Protein AF-A0A4V6D3P7-F1 (afdb_monomer_lite)

Radius of gyration: 23.58 Å; chains: 1; bounding box: 57×35×60 Å

Organism: Setaria viridis (NCBI:txid4556)

Sequence (248 aa):
MLGSKGEPIVLEGIAARFRNICGAIIRDKLQTWITTSNWKNVPTTTKNVLLATLKEKFTFLEGQEEFARKFAEGLFGRCFRNWRSILNIEYVKKGKNARDDFGRIPPEMWEQFKNTPKAKALSEENTRKAMKAVKYPHHLGAGGYAVKIAKWRREEEEQRIAGLPNLFEGLDERSRNWVLARTPLFTPDGKVTFKHPTTPEIYKRLEQLAELQKKGLFKPNRERDQLTTAIGIAEHSGRVRGMSSTLP

pLDDT: mean 80.57, std 11.81, range [35.06, 92.56]

Secondary structure (DSSP, 8-state):
-B-TTSSBP--TTHHHHHHHHHHHHHHHH-GGGTT---GGGS-HHHHHHHHHHHHTT-PPPTT-HHHHHHHHHHHHHHHHHHHHHHIIIIIITTT--TTTT-TTS-HHHHHHHHT-HHHHHHHHHHHHHHHHH-SS-----HHHHHHHHHHHHHHHHHHHHTT---TTTT--HHHHHHHHTT-PEEPTTS-EE-SSTTHHHHHHHHHHHHHHHHTTS----SSS-HHHHHHTSPPPTT--TTS-SS--

Structure (mmCIF, N/CA/C/O backbone):
data_AF-A0A4V6D3P7-F1
#
_entry.id   AF-A0A4V6D3P7-F1
#
loop_
_atom_site.group_PDB
_atom_site.id
_atom_site.type_symbol
_atom_site.label_atom_id
_atom_site.label_alt_id
_atom_site.label_comp_id
_atom_site.label_asym_id
_atom_site.label_entity_id
_atom_site.label_seq_id
_atom_site.pdbx_PDB_ins_code
_atom_site.Cartn_x
_atom_site.Cartn_y
_atom_site.Cartn_z
_atom_site.occupancy
_atom_site.B_iso_or_equiv
_atom_site.auth_seq_id
_atom_site.auth_comp_id
_atom_site.auth_asym_id
_atom_site.auth_atom_id
_atom_site.pdbx_PDB_model_num
ATOM 1 N N . MET A 1 1 ? -13.980 3.876 -21.267 1.00 46.91 1 MET A N 1
ATOM 2 C CA . MET A 1 1 ? -14.071 5.343 -21.434 1.00 46.91 1 MET A CA 1
ATOM 3 C C . MET A 1 1 ? -13.294 6.015 -20.307 1.00 46.91 1 MET A C 1
ATOM 5 O O . MET A 1 1 ? -13.104 5.361 -19.289 1.00 46.91 1 MET A O 1
ATOM 9 N N . LEU A 1 2 ? -12.794 7.242 -20.482 1.00 52.66 2 LEU A N 1
ATOM 10 C CA . LEU A 1 2 ? -12.065 8.012 -19.457 1.00 52.66 2 LEU A CA 1
ATOM 11 C C . LEU A 1 2 ? -12.927 9.211 -19.009 1.00 52.66 2 LEU A C 1
ATOM 13 O O . LEU A 1 2 ? -13.610 9.802 -19.835 1.00 52.66 2 LEU A O 1
ATOM 17 N N . GLY A 1 3 ? -13.011 9.459 -17.706 1.00 53.31 3 GLY A N 1
ATOM 18 C CA . GLY A 1 3 ? -13.789 10.507 -17.063 1.00 53.31 3 GLY A CA 1
ATOM 19 C C . GLY A 1 3 ? -13.082 11.853 -17.093 1.00 53.31 3 GLY A C 1
ATOM 20 O O . GLY A 1 3 ? -11.954 11.977 -17.566 1.00 53.31 3 GLY A O 1
ATOM 21 N N . SER A 1 4 ? -13.746 12.862 -16.532 1.00 47.53 4 SER A N 1
ATOM 22 C CA . SER A 1 4 ? -13.408 14.290 -16.646 1.00 47.53 4 SER A CA 1
ATOM 23 C C . SER A 1 4 ? -11.993 14.692 -16.214 1.00 47.53 4 SER A C 1
ATOM 25 O O . SER A 1 4 ? -11.529 15.768 -16.582 1.00 47.53 4 SER A O 1
ATOM 27 N N . LYS A 1 5 ? -11.278 13.837 -15.475 1.00 56.38 5 LYS A N 1
ATOM 28 C CA . LYS A 1 5 ? -9.886 14.049 -15.037 1.00 56.38 5 LYS A CA 1
ATOM 29 C C . LYS A 1 5 ? -8.862 13.148 -15.746 1.00 56.38 5 LYS A C 1
ATOM 31 O O . LYS A 1 5 ? -7.721 13.049 -15.299 1.00 56.38 5 LYS A O 1
ATOM 36 N N . GLY A 1 6 ? -9.253 12.463 -16.823 1.00 52.31 6 GLY A N 1
ATOM 37 C CA . GLY A 1 6 ? -8.413 11.494 -17.541 1.00 52.31 6 GLY A CA 1
ATOM 38 C C . GLY A 1 6 ? -8.267 10.137 -16.837 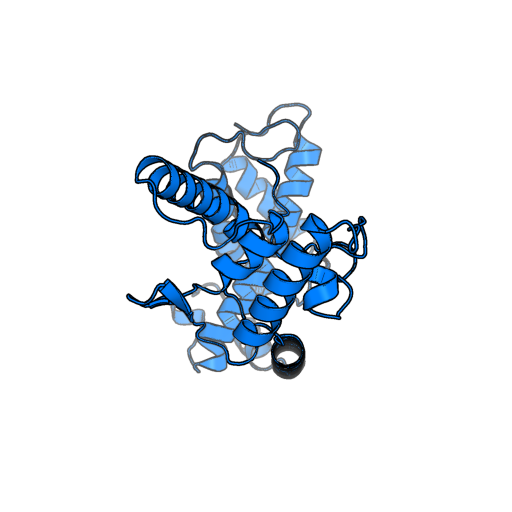1.00 52.31 6 GLY A C 1
ATOM 39 O O . GLY A 1 6 ? -7.500 9.283 -17.281 1.00 52.31 6 GLY A O 1
ATOM 40 N N . GLU A 1 7 ? -8.994 9.922 -15.740 1.00 58.97 7 GLU A N 1
ATOM 41 C CA . GLU A 1 7 ? -9.135 8.623 -15.081 1.00 58.97 7 GLU A CA 1
ATOM 42 C C . GLU A 1 7 ? -10.110 7.734 -15.857 1.00 58.97 7 GLU A C 1
ATOM 44 O O . GLU A 1 7 ? -11.006 8.262 -16.489 1.00 58.97 7 GLU A O 1
ATOM 49 N N . PRO A 1 8 ? -10.005 6.401 -15.861 1.00 53.44 8 PRO A N 1
ATOM 50 C CA . PRO A 1 8 ? -11.038 5.565 -16.471 1.00 53.44 8 PRO A CA 1
ATOM 51 C C . PRO A 1 8 ? -12.416 5.814 -15.844 1.00 53.44 8 PRO A C 1
ATOM 53 O O . PRO A 1 8 ? -12.546 5.678 -14.630 1.00 53.44 8 PRO A O 1
ATOM 56 N N . ILE A 1 9 ? -13.435 6.142 -16.663 1.00 50.59 9 ILE A N 1
ATOM 57 C CA . ILE A 1 9 ? -14.848 6.086 -16.247 1.00 50.59 9 ILE A CA 1
ATOM 58 C C . ILE A 1 9 ? -15.045 4.686 -15.701 1.00 50.59 9 ILE A C 1
ATOM 60 O O . ILE A 1 9 ? -14.698 3.708 -16.375 1.00 50.59 9 ILE A O 1
ATOM 64 N N . VAL A 1 10 ? -15.524 4.626 -14.464 1.00 45.59 10 VAL A N 1
ATOM 65 C CA . VAL A 1 10 ? -15.672 3.418 -13.659 1.00 45.59 10 VAL A CA 1
ATOM 66 C C . VAL A 1 10 ? -16.737 2.513 -14.287 1.00 45.59 10 VAL A C 1
ATOM 68 O O . VAL A 1 10 ? -17.864 2.421 -13.832 1.00 45.59 10 VAL A O 1
ATOM 71 N N . LEU A 1 11 ? -16.369 1.847 -15.375 1.00 45.47 11 LEU A N 1
ATOM 72 C CA . LEU A 1 11 ? -16.858 0.523 -15.714 1.00 45.47 11 LEU A CA 1
ATOM 73 C C . LEU A 1 11 ? -15.914 -0.437 -14.996 1.00 45.47 11 LEU A C 1
ATOM 75 O O . LEU A 1 11 ? -14.687 -0.380 -15.175 1.00 45.47 11 LEU A O 1
ATOM 79 N N . GLU A 1 12 ? -16.486 -1.248 -14.115 1.00 44.72 12 GLU A N 1
ATOM 80 C CA . GLU A 1 12 ? -15.771 -2.197 -13.271 1.00 44.72 12 GLU A CA 1
ATOM 81 C C . GLU A 1 12 ? -14.733 -2.980 -14.103 1.00 44.72 12 GLU A C 1
ATOM 83 O O . GLU A 1 12 ? -15.022 -3.511 -15.172 1.00 44.72 12 GLU A O 1
ATOM 88 N N . GLY A 1 13 ? -13.465 -2.956 -13.677 1.00 57.16 13 GLY A N 1
ATOM 89 C CA . GLY A 1 13 ? -12.361 -3.639 -14.367 1.00 57.16 13 GLY A CA 1
ATOM 90 C C . GLY A 1 13 ? -11.532 -2.804 -15.360 1.00 57.16 13 GLY A C 1
ATOM 91 O O . GLY A 1 13 ? -10.342 -3.096 -15.520 1.00 57.16 13 GLY A O 1
ATOM 92 N N . ILE A 1 14 ? -12.048 -1.715 -15.953 1.00 65.56 14 ILE A N 1
ATOM 93 C CA . ILE A 1 14 ? -11.261 -0.901 -16.914 1.00 65.56 14 ILE A CA 1
ATOM 94 C C . ILE A 1 14 ? -10.070 -0.225 -16.223 1.00 65.56 14 ILE A C 1
ATOM 96 O O . ILE A 1 14 ? -8.953 -0.235 -16.746 1.00 65.56 14 ILE A O 1
ATOM 100 N N . ALA A 1 15 ? -10.266 0.297 -15.010 1.00 68.00 15 ALA A N 1
ATOM 101 C CA . ALA A 1 15 ? -9.190 0.922 -14.244 1.00 68.00 15 ALA A CA 1
ATOM 102 C C . ALA A 1 15 ? -8.074 -0.067 -13.871 1.00 68.00 15 ALA A C 1
ATOM 104 O O . ALA A 1 15 ? -6.892 0.281 -13.910 1.00 68.00 15 ALA A O 1
ATOM 105 N N . ALA A 1 16 ? -8.427 -1.313 -13.540 1.00 73.62 16 ALA A N 1
ATOM 106 C CA . ALA A 1 16 ? -7.448 -2.361 -13.269 1.00 73.62 16 ALA A CA 1
ATOM 107 C C . ALA A 1 16 ? -6.685 -2.746 -14.545 1.00 73.62 16 ALA A C 1
ATOM 109 O O . ALA A 1 16 ? -5.453 -2.787 -14.532 1.00 73.62 16 ALA A O 1
ATOM 110 N N . ARG A 1 17 ? -7.398 -2.930 -15.663 1.00 80.31 17 ARG A N 1
ATOM 111 C CA . ARG A 1 17 ? -6.803 -3.226 -16.973 1.00 80.31 17 ARG A CA 1
ATOM 112 C C . ARG A 1 17 ? -5.830 -2.135 -17.420 1.00 80.31 17 ARG A C 1
ATOM 114 O O . ARG A 1 17 ? -4.719 -2.456 -17.835 1.00 80.31 17 ARG A O 1
ATOM 121 N N . PHE A 1 18 ? -6.203 -0.864 -17.271 1.00 81.69 18 PHE A N 1
ATOM 122 C CA . PHE A 1 18 ? -5.339 0.279 -17.579 1.00 81.69 18 PHE A CA 1
ATOM 123 C C . PHE A 1 18 ? -4.041 0.242 -16.762 1.00 81.69 18 PHE A C 1
ATOM 125 O O . PHE A 1 18 ? -2.950 0.285 -17.328 1.00 81.69 18 PHE A O 1
ATOM 132 N N . ARG A 1 19 ? -4.135 0.054 -15.437 1.00 82.25 19 ARG A N 1
ATOM 133 C CA . ARG A 1 19 ? -2.950 -0.078 -14.567 1.00 82.25 19 ARG A CA 1
ATOM 134 C C . ARG A 1 19 ? -2.058 -1.255 -14.952 1.00 82.25 19 ARG A C 1
ATOM 136 O O . ARG A 1 19 ? -0.836 -1.106 -14.971 1.00 82.25 19 ARG A O 1
ATOM 143 N N . ASN A 1 20 ? -2.655 -2.400 -15.273 1.00 86.69 20 ASN A N 1
ATOM 144 C CA . ASN A 1 20 ? -1.918 -3.599 -15.664 1.00 86.69 20 ASN A CA 1
ATOM 145 C C . ASN A 1 20 ? -1.173 -3.393 -16.987 1.00 86.69 20 ASN A C 1
ATOM 147 O O . ASN A 1 20 ? 0.001 -3.755 -17.081 1.00 86.69 20 ASN A O 1
ATOM 151 N N . ILE A 1 21 ? -1.810 -2.748 -17.970 1.00 88.31 21 ILE A N 1
ATOM 152 C CA . ILE A 1 21 ? -1.181 -2.407 -19.251 1.00 88.31 21 ILE A CA 1
ATOM 153 C C . ILE A 1 21 ? -0.038 -1.415 -19.047 1.00 88.31 21 ILE A C 1
ATOM 155 O O . ILE A 1 21 ? 1.056 -1.662 -19.549 1.00 88.31 21 ILE A O 1
ATOM 159 N N . CYS A 1 22 ? -0.228 -0.356 -18.254 1.00 88.75 22 CYS A N 1
ATOM 160 C CA . CYS A 1 22 ? 0.866 0.563 -17.935 1.00 88.75 22 CYS A CA 1
ATOM 161 C C . CYS A 1 22 ? 2.041 -0.169 -17.272 1.00 88.75 22 CYS A C 1
ATOM 163 O O . CYS A 1 22 ? 3.194 0.057 -17.628 1.00 88.75 22 CYS A O 1
ATOM 165 N N . GLY A 1 23 ? 1.757 -1.091 -16.348 1.00 90.06 23 GLY A N 1
ATOM 166 C CA . GLY A 1 23 ? 2.775 -1.940 -15.733 1.00 90.06 23 GLY A CA 1
ATOM 167 C C . GLY A 1 23 ? 3.522 -2.816 -16.743 1.00 90.06 23 GLY A C 1
ATOM 168 O O . GLY A 1 23 ? 4.741 -2.934 -16.650 1.00 90.06 23 GLY A O 1
ATOM 169 N N . ALA A 1 24 ? 2.816 -3.404 -17.710 1.00 90.44 24 ALA A N 1
ATOM 170 C CA . ALA A 1 24 ? 3.416 -4.218 -18.764 1.00 90.44 24 ALA A CA 1
ATOM 171 C C . ALA A 1 24 ? 4.303 -3.386 -19.702 1.00 90.44 24 ALA A C 1
ATOM 173 O O . ALA A 1 24 ? 5.441 -3.770 -19.940 1.00 90.44 24 ALA A O 1
ATOM 174 N N . ILE A 1 25 ? 3.829 -2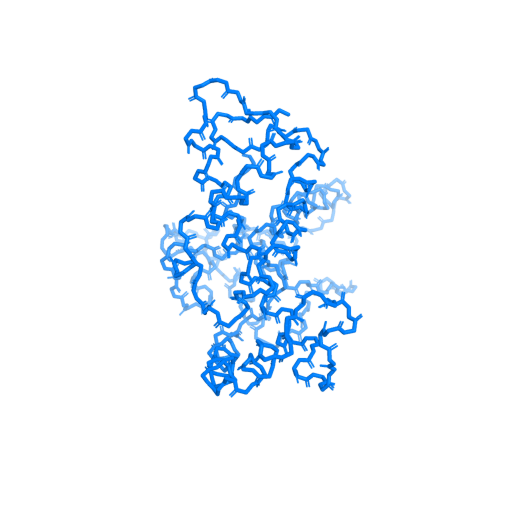.218 -20.154 1.00 91.75 25 ILE A N 1
ATOM 175 C CA . ILE A 1 25 ? 4.596 -1.293 -21.008 1.00 91.75 25 ILE A CA 1
ATOM 176 C C . ILE A 1 25 ? 5.910 -0.891 -20.325 1.00 91.75 25 ILE A C 1
ATOM 178 O O . ILE A 1 25 ? 6.969 -0.907 -20.945 1.00 91.75 25 ILE A O 1
ATOM 182 N N . ILE A 1 26 ? 5.860 -0.584 -19.026 1.00 92.56 26 ILE A N 1
ATOM 183 C CA . ILE A 1 26 ? 7.047 -0.229 -18.241 1.00 92.56 26 ILE A CA 1
ATOM 184 C C . ILE A 1 26 ? 8.069 -1.366 -18.216 1.00 92.56 26 ILE A C 1
ATOM 186 O O . ILE A 1 26 ? 9.247 -1.125 -18.469 1.00 92.56 26 ILE A O 1
ATOM 190 N N . ARG A 1 27 ? 7.625 -2.598 -17.949 1.00 91.31 27 ARG A N 1
ATOM 191 C CA . ARG A 1 27 ? 8.513 -3.768 -17.948 1.00 91.31 27 ARG A CA 1
ATOM 192 C C . ARG A 1 27 ? 9.024 -4.105 -19.345 1.00 91.31 27 ARG A C 1
ATOM 194 O O . ARG A 1 27 ? 10.111 -4.639 -19.468 1.00 91.31 27 ARG A O 1
ATOM 201 N N . ASP A 1 28 ? 8.283 -3.787 -20.398 1.00 89.44 28 ASP A N 1
ATOM 202 C CA . ASP A 1 28 ? 8.714 -4.046 -21.772 1.00 89.44 28 ASP A CA 1
ATOM 203 C C . ASP A 1 28 ? 9.782 -3.050 -22.248 1.00 89.44 28 ASP A C 1
ATOM 205 O O . ASP A 1 28 ? 10.766 -3.439 -22.875 1.00 89.44 28 ASP A O 1
ATOM 209 N N . LYS A 1 29 ? 9.598 -1.761 -21.929 1.00 89.12 29 LYS A N 1
ATOM 210 C CA . LYS A 1 29 ? 10.335 -0.650 -22.552 1.00 89.12 29 LYS A CA 1
ATOM 211 C C . LYS A 1 29 ? 11.398 0.008 -21.668 1.00 89.12 29 LYS A C 1
ATOM 213 O O . LYS A 1 29 ? 12.252 0.711 -22.197 1.00 89.12 29 LYS A O 1
ATOM 218 N N . LEU A 1 30 ? 11.377 -0.180 -20.343 1.00 90.62 30 LEU A N 1
ATOM 219 C CA . LEU A 1 30 ? 12.330 0.469 -19.417 1.00 90.62 30 LEU A CA 1
ATOM 220 C C . LEU A 1 30 ? 13.436 -0.449 -18.889 1.00 90.62 30 LEU A C 1
ATOM 222 O O . LEU A 1 30 ? 14.067 -0.141 -17.880 1.00 90.62 30 LEU A O 1
ATOM 226 N N . GLN A 1 31 ? 13.706 -1.547 -19.588 1.00 87.00 31 GLN A N 1
ATOM 227 C CA . GLN A 1 31 ? 14.748 -2.518 -19.244 1.00 87.00 31 GLN A CA 1
ATOM 228 C C . GLN A 1 31 ? 16.151 -1.901 -19.168 1.00 87.00 31 GLN A C 1
ATOM 230 O O . GLN A 1 31 ? 16.910 -2.186 -18.246 1.00 87.00 31 GLN A O 1
ATOM 235 N N . THR A 1 32 ? 16.463 -0.970 -20.066 1.00 88.56 32 THR A N 1
ATOM 236 C CA . THR A 1 32 ? 17.732 -0.225 -20.071 1.00 88.56 32 THR A CA 1
ATOM 237 C C . THR A 1 32 ? 17.794 0.879 -19.014 1.00 88.56 32 THR A C 1
ATOM 239 O O . THR A 1 32 ? 18.860 1.411 -18.745 1.00 88.56 32 THR A O 1
ATOM 242 N N . TRP A 1 33 ? 16.672 1.225 -18.377 1.00 89.44 33 TRP A N 1
ATOM 243 C CA . TRP A 1 33 ? 16.584 2.328 -17.414 1.00 89.44 33 TRP A CA 1
ATOM 244 C C . TRP A 1 33 ? 16.469 1.847 -15.965 1.00 89.44 33 TRP A C 1
ATOM 246 O O . TRP A 1 33 ? 16.289 2.662 -15.061 1.00 89.44 33 TRP A O 1
ATOM 256 N N . ILE A 1 34 ? 16.588 0.540 -15.698 1.00 87.94 34 ILE A N 1
ATOM 257 C CA . ILE A 1 34 ? 16.389 -0.026 -14.353 1.00 87.94 34 ILE A CA 1
ATOM 258 C C . ILE A 1 34 ? 17.329 0.554 -13.294 1.00 87.94 34 ILE A C 1
ATOM 260 O O . ILE A 1 34 ? 16.985 0.523 -12.117 1.00 87.94 34 ILE A O 1
ATOM 264 N N . THR A 1 35 ? 18.473 1.125 -13.678 1.00 87.00 35 THR A N 1
ATOM 265 C CA . THR A 1 35 ? 19.441 1.750 -12.762 1.00 87.00 35 THR A CA 1
ATOM 266 C C . THR A 1 35 ? 19.053 3.183 -12.385 1.00 87.00 35 THR A C 1
ATOM 268 O O . THR A 1 35 ? 19.340 3.623 -11.269 1.00 87.00 35 THR A O 1
ATOM 271 N N . THR A 1 36 ? 18.234 3.871 -13.185 1.00 86.12 36 THR A N 1
ATOM 272 C CA . THR A 1 36 ? 17.768 5.253 -12.961 1.00 86.12 36 THR A CA 1
ATOM 273 C C . THR A 1 36 ? 16.818 5.387 -11.773 1.00 86.12 36 THR A C 1
ATOM 275 O O . THR A 1 36 ? 15.639 5.039 -11.854 1.00 86.12 36 THR A O 1
ATOM 278 N N . SER A 1 37 ? 17.333 5.845 -10.627 1.00 77.44 37 SER A N 1
ATOM 279 C CA . SER A 1 37 ? 16.635 5.798 -9.326 1.00 77.44 37 SER A CA 1
ATOM 280 C C . SER A 1 37 ? 15.319 6.574 -9.285 1.00 77.44 37 SER A C 1
ATOM 282 O O . SER A 1 37 ? 14.401 6.201 -8.553 1.00 77.44 37 SER A O 1
ATOM 284 N N . ASN A 1 38 ? 15.213 7.638 -10.080 1.00 83.88 38 ASN A N 1
ATOM 285 C CA . ASN A 1 38 ? 14.063 8.526 -10.097 1.00 83.88 38 ASN A CA 1
ATOM 286 C C . ASN A 1 38 ? 13.430 8.582 -11.490 1.00 83.88 38 ASN A C 1
ATOM 288 O O . ASN A 1 38 ? 14.101 8.894 -12.468 1.00 83.88 38 ASN A O 1
ATOM 292 N N . TRP A 1 39 ? 12.111 8.379 -11.556 1.00 87.25 39 TRP A N 1
ATOM 293 C CA . TRP A 1 39 ? 11.301 8.539 -12.770 1.00 87.25 39 TRP A CA 1
ATOM 294 C C . TRP A 1 39 ? 11.511 9.891 -13.467 1.00 87.25 39 TRP A C 1
ATOM 296 O O . TRP A 1 39 ? 11.458 9.988 -14.693 1.00 87.25 39 TRP A O 1
ATOM 306 N N . LYS A 1 40 ? 11.785 10.949 -12.696 1.00 87.56 40 LYS A N 1
ATOM 307 C CA . LYS A 1 40 ? 12.073 12.277 -13.249 1.00 87.56 40 LYS A CA 1
ATOM 308 C C . LYS A 1 40 ? 13.279 12.266 -14.193 1.00 87.56 40 LYS A C 1
ATOM 310 O O . LYS A 1 40 ? 13.233 12.966 -15.195 1.00 87.56 40 LYS A O 1
ATOM 315 N N . ASN A 1 41 ? 14.261 11.404 -13.935 1.00 88.75 41 ASN A N 1
ATOM 316 C CA . ASN A 1 41 ? 15.511 11.320 -14.689 1.00 88.75 41 ASN A CA 1
ATOM 317 C C . ASN A 1 41 ? 15.405 10.423 -15.933 1.00 88.75 41 ASN A C 1
ATOM 319 O O . ASN A 1 41 ? 16.357 10.340 -16.700 1.00 88.75 41 ASN A O 1
ATOM 323 N N . VAL A 1 42 ? 14.274 9.739 -16.140 1.00 88.81 42 VAL A N 1
ATOM 324 C CA . VAL A 1 42 ? 14.019 9.027 -17.400 1.00 88.81 42 VAL A CA 1
ATOM 325 C C . VAL A 1 42 ? 13.800 10.074 -18.503 1.00 88.81 42 VAL A C 1
ATOM 327 O O . VAL A 1 42 ? 12.976 10.977 -18.292 1.00 88.81 42 VAL A O 1
ATOM 330 N N . PRO A 1 43 ? 14.489 9.978 -19.657 1.00 91.06 43 PRO A N 1
ATOM 331 C CA . PRO A 1 43 ? 14.374 10.964 -20.726 1.00 91.06 43 PRO A CA 1
ATOM 332 C C . PRO A 1 43 ? 12.940 11.169 -21.207 1.00 91.06 43 PRO A C 1
ATOM 334 O O . PRO A 1 43 ? 12.141 10.230 -21.277 1.00 91.06 43 PRO A O 1
ATOM 337 N N . THR A 1 44 ? 12.625 12.407 -21.585 1.00 88.38 44 THR A N 1
ATOM 338 C CA . THR A 1 44 ? 11.306 12.775 -22.117 1.00 88.38 44 THR A CA 1
ATOM 339 C C . THR A 1 44 ? 10.980 12.011 -23.399 1.00 88.38 44 THR A C 1
ATOM 341 O O . THR A 1 44 ? 9.843 11.590 -23.580 1.00 88.38 44 THR A O 1
ATOM 344 N N . THR A 1 45 ? 11.976 11.737 -24.245 1.00 89.69 45 THR A N 1
ATOM 345 C CA . THR A 1 45 ? 11.822 10.914 -25.455 1.00 89.69 45 THR A CA 1
ATOM 346 C C . THR A 1 45 ? 11.293 9.519 -25.126 1.00 89.69 45 THR A C 1
ATOM 348 O O . THR A 1 45 ? 10.294 9.086 -25.695 1.00 89.69 45 THR A O 1
ATOM 351 N N . THR A 1 46 ? 11.873 8.851 -24.126 1.00 90.25 46 THR A N 1
ATOM 352 C CA . THR A 1 46 ? 11.393 7.553 -23.637 1.00 90.25 46 THR A CA 1
ATOM 353 C C . THR A 1 46 ? 9.973 7.658 -23.079 1.00 90.25 46 THR A C 1
ATOM 355 O O . THR A 1 46 ? 9.132 6.816 -23.381 1.00 90.25 46 THR A O 1
ATOM 358 N N . LYS A 1 47 ? 9.665 8.706 -22.302 1.00 90.12 47 LYS A N 1
ATOM 359 C CA . LYS A 1 47 ? 8.309 8.936 -21.765 1.00 90.12 47 LYS A CA 1
ATOM 360 C C . LYS A 1 47 ? 7.268 9.101 -22.876 1.00 90.12 47 LYS A C 1
ATOM 362 O O . LYS A 1 47 ? 6.185 8.526 -22.772 1.00 90.12 47 LYS A O 1
ATOM 367 N N . ASN A 1 48 ? 7.619 9.799 -23.953 1.00 88.69 48 ASN A N 1
ATOM 368 C CA . ASN A 1 48 ? 6.758 9.969 -25.122 1.00 88.69 48 ASN A CA 1
ATOM 369 C C . ASN A 1 48 ? 6.486 8.633 -25.829 1.00 88.69 48 ASN A C 1
ATOM 371 O O . ASN A 1 48 ? 5.340 8.364 -26.177 1.00 88.69 48 ASN A O 1
ATOM 375 N N . VAL A 1 49 ? 7.492 7.759 -25.966 1.00 90.38 49 VAL A N 1
ATOM 376 C CA . VAL A 1 49 ? 7.314 6.406 -26.534 1.00 90.38 49 VAL A CA 1
ATOM 377 C C . VAL A 1 49 ? 6.356 5.560 -25.686 1.00 90.38 49 VAL A C 1
ATOM 379 O O . VAL A 1 49 ? 5.486 4.875 -26.227 1.00 90.38 49 VAL A O 1
ATOM 382 N N . LEU A 1 50 ? 6.463 5.629 -24.354 1.00 90.94 50 LEU A N 1
ATOM 383 C CA . LEU A 1 50 ? 5.546 4.919 -23.450 1.00 90.94 50 LEU A CA 1
ATOM 384 C C . LEU A 1 50 ? 4.106 5.419 -23.607 1.00 90.94 50 LEU A C 1
ATOM 386 O O . LEU A 1 50 ? 3.172 4.618 -23.622 1.00 90.94 50 LEU A O 1
ATOM 390 N N . LEU A 1 51 ? 3.929 6.737 -23.739 1.00 87.50 51 LEU A N 1
ATOM 391 C CA . LEU A 1 51 ? 2.621 7.349 -23.954 1.00 87.50 51 LEU A CA 1
ATOM 392 C C . LEU A 1 51 ? 2.037 6.980 -25.325 1.00 87.50 51 LEU A C 1
ATOM 394 O O . LEU A 1 51 ? 0.852 6.673 -25.401 1.00 87.50 51 LEU A O 1
ATOM 398 N N . ALA A 1 52 ? 2.850 6.958 -26.383 1.00 87.94 52 ALA A N 1
ATOM 399 C CA . ALA A 1 52 ? 2.428 6.519 -27.715 1.00 87.94 52 ALA A CA 1
ATOM 400 C C . ALA A 1 52 ? 1.967 5.051 -27.702 1.00 87.94 52 ALA A C 1
ATOM 402 O O . ALA A 1 52 ? 0.858 4.751 -28.133 1.00 87.94 52 ALA A O 1
ATOM 403 N N . THR A 1 53 ? 2.740 4.165 -27.064 1.00 88.44 53 THR A N 1
ATOM 404 C CA . THR A 1 53 ? 2.372 2.744 -26.889 1.00 88.44 53 THR A CA 1
ATOM 405 C C . THR A 1 53 ? 1.061 2.583 -26.103 1.00 88.44 53 THR A C 1
ATOM 407 O O . THR A 1 53 ? 0.308 1.628 -26.290 1.00 88.44 53 THR A O 1
ATOM 410 N N . LEU A 1 54 ? 0.775 3.503 -25.176 1.00 87.25 54 LEU A N 1
ATOM 411 C CA . LEU A 1 54 ? -0.480 3.505 -24.428 1.00 87.25 54 LEU A CA 1
ATOM 412 C C . LEU A 1 54 ? -1.657 3.988 -25.286 1.00 87.25 54 LEU A C 1
ATOM 414 O O . LEU A 1 54 ? -2.730 3.395 -25.203 1.00 87.25 54 LEU A O 1
ATOM 418 N N . LYS A 1 55 ? -1.447 5.019 -26.117 1.00 84.06 55 LYS A N 1
ATOM 419 C CA . LYS A 1 55 ? -2.436 5.555 -27.069 1.00 84.06 55 LYS A CA 1
ATOM 420 C C . LYS A 1 55 ? -2.882 4.521 -28.100 1.00 84.06 55 LYS A C 1
ATOM 422 O O . LYS A 1 55 ? -4.056 4.482 -28.436 1.00 84.06 55 LYS A O 1
ATOM 427 N N . GLU A 1 56 ? -1.992 3.630 -28.532 1.00 84.38 56 GLU A N 1
ATOM 428 C CA . GLU A 1 56 ? -2.354 2.507 -29.415 1.00 84.38 56 GLU A CA 1
ATOM 429 C C . GLU A 1 56 ? -3.416 1.582 -28.799 1.00 84.38 56 GLU A C 1
ATOM 431 O O . GLU A 1 56 ? -4.189 0.948 -29.511 1.00 84.38 56 GLU A O 1
ATOM 436 N N . LYS A 1 57 ? -3.460 1.486 -27.463 1.00 80.94 57 LYS A N 1
ATOM 437 C CA . LYS A 1 57 ? -4.356 0.575 -26.733 1.00 80.94 57 LYS A CA 1
ATOM 438 C C . LYS A 1 57 ? -5.578 1.267 -26.139 1.00 80.94 57 LYS A C 1
ATOM 440 O O . LYS A 1 57 ? -6.498 0.581 -25.691 1.00 80.94 57 LYS A O 1
ATOM 445 N N . PHE A 1 58 ? -5.573 2.597 -26.084 1.00 78.81 58 PHE A N 1
ATOM 446 C CA . PHE A 1 58 ? -6.610 3.395 -25.446 1.00 78.81 58 PHE A CA 1
ATOM 447 C C . PHE A 1 58 ? -6.861 4.688 -26.215 1.00 78.81 58 PHE A C 1
ATOM 449 O O . PHE A 1 58 ? -5.966 5.516 -26.369 1.00 78.81 58 PHE A O 1
ATOM 456 N N . THR A 1 59 ? -8.116 4.903 -26.597 1.00 74.75 59 THR A N 1
ATOM 457 C CA . THR A 1 59 ? -8.574 6.167 -27.174 1.00 74.75 59 THR A CA 1
ATOM 458 C C . THR A 1 59 ? -8.852 7.178 -26.061 1.00 74.75 59 THR A C 1
ATOM 460 O O . THR A 1 59 ? -9.626 6.903 -25.138 1.00 74.75 59 THR A O 1
ATOM 463 N N . PHE A 1 60 ? -8.212 8.345 -26.141 1.00 69.06 60 PHE A N 1
ATOM 464 C CA . PHE A 1 60 ? -8.477 9.487 -25.264 1.00 69.06 60 PHE A CA 1
ATOM 465 C C . PHE A 1 60 ? -9.600 10.347 -25.859 1.00 69.06 60 PHE A C 1
ATOM 467 O O . PHE A 1 60 ? -9.682 10.478 -27.076 1.00 69.06 60 PHE A O 1
ATOM 474 N N . LEU A 1 61 ? -10.468 10.914 -25.014 1.00 65.25 61 LEU A N 1
ATOM 475 C CA . LEU A 1 61 ? -11.491 11.860 -25.466 1.00 65.25 61 LEU A CA 1
ATOM 476 C C . LEU A 1 61 ? -10.843 13.192 -25.863 1.00 65.25 61 LEU A C 1
ATOM 478 O O . LEU A 1 61 ? -9.921 13.672 -25.192 1.00 65.25 61 LEU A O 1
ATOM 482 N N . GLU A 1 62 ? -11.355 13.787 -26.936 1.00 61.72 62 GLU A N 1
ATOM 483 C CA . GLU A 1 62 ? -10.913 15.082 -27.448 1.00 61.72 62 GLU A CA 1
ATOM 484 C C . GLU A 1 62 ? -11.118 16.170 -26.374 1.00 61.72 62 GLU A C 1
ATOM 486 O O . GLU A 1 62 ? -12.138 16.204 -25.686 1.00 61.72 62 GLU A O 1
ATOM 491 N N . GLY A 1 63 ? -10.095 16.995 -26.132 1.00 69.06 63 GLY A N 1
ATOM 492 C CA . GLY A 1 63 ? -10.093 18.007 -25.062 1.00 69.06 63 GLY A CA 1
ATOM 493 C C . GLY A 1 63 ? -9.655 17.530 -23.663 1.00 69.06 63 GLY A C 1
ATOM 494 O O . GLY A 1 63 ? -9.403 18.365 -22.798 1.00 69.06 63 GLY A O 1
ATOM 495 N N . GLN A 1 64 ? -9.480 16.221 -23.419 1.00 69.25 64 GLN A N 1
ATOM 496 C CA . GLN A 1 64 ? -8.978 15.679 -22.132 1.00 69.25 64 GLN A CA 1
ATOM 497 C C . GLN A 1 64 ? -7.554 15.111 -22.204 1.00 69.25 64 GLN A C 1
ATOM 499 O O . GLN A 1 64 ? -7.040 14.535 -21.239 1.00 69.25 64 GLN A O 1
ATOM 504 N N . GLU A 1 65 ? -6.895 15.275 -23.345 1.00 72.25 65 GLU A N 1
ATOM 505 C CA . GLU A 1 65 ? -5.616 14.641 -23.641 1.00 72.25 65 GLU A CA 1
ATOM 506 C C . GLU A 1 65 ? -4.498 15.062 -22.675 1.00 72.25 65 GLU A C 1
ATOM 508 O O . GLU A 1 65 ? -3.715 14.226 -22.220 1.00 72.25 65 GLU A O 1
ATOM 513 N N . GLU A 1 66 ? -4.446 16.340 -22.291 1.00 77.44 66 GLU A N 1
ATOM 514 C CA . GLU A 1 66 ? -3.411 16.834 -21.381 1.00 77.44 66 GLU A CA 1
ATOM 515 C C . GLU A 1 66 ? -3.557 16.249 -19.966 1.00 77.44 66 GLU A C 1
ATOM 517 O O . GLU A 1 66 ? -2.564 15.847 -19.346 1.00 77.44 66 GLU A O 1
ATOM 522 N N . PHE A 1 67 ? -4.792 16.146 -19.466 1.00 74.25 67 PHE A N 1
ATOM 523 C CA . PHE A 1 67 ? -5.091 15.521 -18.176 1.00 74.25 67 PHE A CA 1
ATOM 524 C C . PHE A 1 67 ? -4.753 14.035 -18.191 1.00 74.25 67 PHE A C 1
ATOM 526 O O . PHE A 1 67 ? -4.067 13.541 -17.293 1.00 74.25 67 PHE A O 1
ATOM 533 N N . ALA A 1 68 ? -5.167 13.333 -19.244 1.00 74.00 68 ALA A N 1
ATOM 534 C CA . ALA A 1 68 ? -4.906 11.913 -19.385 1.00 74.00 68 ALA A CA 1
ATOM 535 C C . ALA A 1 68 ? -3.404 11.611 -19.530 1.00 74.00 68 ALA A C 1
ATOM 537 O O . ALA A 1 68 ? -2.910 10.650 -18.935 1.00 74.00 68 ALA A O 1
ATOM 538 N N . ARG A 1 69 ? -2.647 12.477 -20.218 1.00 81.00 69 ARG A N 1
ATOM 539 C CA . ARG A 1 69 ? -1.180 12.412 -20.272 1.00 81.00 69 ARG A CA 1
ATOM 540 C C . ARG A 1 69 ? -0.559 12.561 -18.886 1.00 81.00 69 ARG A C 1
ATOM 542 O O . ARG A 1 69 ? 0.213 11.695 -18.479 1.00 81.00 69 ARG A O 1
ATOM 549 N N . LYS A 1 70 ? -0.918 13.611 -18.136 1.00 84.12 70 LYS A N 1
ATOM 550 C CA . LYS A 1 70 ? -0.403 13.833 -16.769 1.00 84.12 70 LYS A CA 1
ATOM 551 C C . LYS A 1 70 ? -0.726 12.649 -15.852 1.00 84.12 70 LYS A C 1
ATOM 553 O O . LYS A 1 70 ? 0.126 12.202 -15.079 1.00 84.12 70 LYS A O 1
ATOM 558 N N . PHE A 1 71 ? -1.934 12.099 -15.964 1.00 82.00 71 PHE A N 1
ATOM 559 C CA . PHE A 1 71 ? -2.345 10.915 -15.214 1.00 82.00 71 PHE A CA 1
ATOM 560 C C . PHE A 1 71 ? -1.516 9.675 -15.585 1.00 82.00 71 PHE A C 1
ATOM 562 O O . PHE A 1 71 ? -0.992 8.993 -14.695 1.00 82.00 71 PHE A O 1
ATOM 569 N N . ALA A 1 72 ? -1.350 9.405 -16.885 1.00 85.12 72 ALA A N 1
ATOM 570 C CA . ALA A 1 72 ? -0.556 8.293 -17.398 1.00 85.12 72 ALA A CA 1
ATOM 571 C C . ALA A 1 72 ? 0.911 8.393 -16.960 1.00 85.12 72 ALA A C 1
ATOM 573 O O . ALA A 1 72 ? 1.463 7.415 -16.460 1.00 85.12 72 ALA A O 1
ATOM 574 N N . GLU A 1 73 ? 1.525 9.574 -17.040 1.00 87.56 73 GLU A N 1
ATOM 575 C CA . GLU A 1 73 ? 2.896 9.817 -16.573 1.00 87.56 73 GLU A CA 1
ATOM 576 C C . GLU A 1 73 ? 3.063 9.555 -15.072 1.00 87.56 73 GLU A C 1
ATOM 578 O O . GLU A 1 73 ? 4.024 8.903 -14.646 1.00 87.56 73 GLU A O 1
ATOM 583 N N . GLY A 1 74 ? 2.114 10.021 -14.255 1.00 86.69 74 GLY A N 1
ATOM 584 C CA . GLY A 1 74 ? 2.108 9.746 -12.819 1.00 86.69 74 GLY A CA 1
ATOM 585 C C . GLY A 1 74 ? 1.977 8.251 -12.520 1.00 86.69 74 GLY A C 1
ATOM 586 O O . GLY A 1 74 ? 2.629 7.724 -11.609 1.00 86.69 74 GLY A O 1
ATOM 587 N N . LEU A 1 75 ? 1.161 7.542 -13.304 1.00 88.38 75 LEU A N 1
ATOM 588 C CA . LEU A 1 75 ? 0.990 6.100 -13.186 1.00 88.38 75 LEU A CA 1
ATOM 589 C C . LEU A 1 75 ? 2.236 5.327 -13.629 1.00 88.38 75 LEU A C 1
ATOM 591 O O . LEU A 1 75 ? 2.676 4.448 -12.892 1.00 88.38 75 LEU A O 1
ATOM 595 N N . PHE A 1 76 ? 2.850 5.694 -14.752 1.00 91.75 76 PHE A N 1
ATOM 596 C CA . PHE A 1 76 ? 4.115 5.130 -15.217 1.00 91.75 76 PHE A CA 1
ATOM 597 C C . PHE A 1 76 ? 5.214 5.271 -14.167 1.00 91.75 76 PHE A C 1
ATOM 599 O O . PHE A 1 76 ? 5.869 4.284 -13.833 1.00 91.75 76 PHE A O 1
ATOM 606 N N . GLY A 1 77 ? 5.343 6.445 -13.543 1.00 91.19 77 GLY A N 1
ATOM 607 C CA . GLY A 1 77 ? 6.290 6.648 -12.447 1.00 91.19 77 GLY A CA 1
ATOM 608 C C . GLY A 1 77 ? 6.011 5.768 -11.219 1.00 91.19 77 GLY A C 1
ATOM 609 O O . GLY A 1 77 ? 6.943 5.304 -10.557 1.00 91.19 77 GLY A O 1
ATOM 610 N N . ARG A 1 78 ? 4.739 5.488 -10.896 1.00 89.81 78 ARG A N 1
ATOM 611 C CA . ARG A 1 78 ? 4.377 4.512 -9.848 1.00 89.81 78 ARG A CA 1
ATOM 612 C C . ARG A 1 78 ? 4.731 3.081 -10.257 1.00 89.81 78 ARG A C 1
ATOM 614 O O . ARG A 1 78 ? 5.376 2.389 -9.473 1.00 89.81 78 ARG A O 1
ATOM 621 N N . CYS A 1 79 ? 4.368 2.662 -11.468 1.00 91.50 79 CYS A N 1
ATOM 622 C CA . CYS A 1 79 ? 4.665 1.334 -12.005 1.00 91.50 79 CYS A CA 1
ATOM 623 C C . CYS A 1 79 ? 6.174 1.065 -12.067 1.00 91.50 79 CYS A C 1
ATOM 625 O O . CYS A 1 79 ? 6.616 0.002 -11.640 1.00 91.50 79 CYS A O 1
ATOM 627 N N . PHE A 1 80 ? 6.967 2.040 -12.519 1.00 92.44 80 PHE A N 1
ATOM 628 C CA . PHE A 1 80 ? 8.422 1.932 -12.606 1.00 92.44 80 PHE A CA 1
ATOM 629 C C . PHE A 1 80 ? 9.076 1.767 -11.232 1.00 92.44 80 PHE A C 1
ATOM 631 O O . PHE A 1 80 ? 9.877 0.854 -11.030 1.00 92.44 80 PHE A O 1
ATOM 638 N N . ARG A 1 81 ? 8.678 2.584 -10.246 1.00 89.94 81 ARG A N 1
ATOM 639 C CA . ARG A 1 81 ? 9.156 2.430 -8.862 1.00 89.94 81 ARG A CA 1
ATOM 640 C C . ARG A 1 81 ? 8.783 1.071 -8.272 1.00 89.94 81 ARG A C 1
ATOM 642 O O . ARG A 1 81 ? 9.626 0.437 -7.645 1.00 89.94 81 ARG A O 1
ATOM 649 N N . ASN A 1 82 ? 7.547 0.618 -8.490 1.00 89.50 82 ASN A N 1
ATOM 650 C CA . ASN A 1 82 ? 7.100 -0.684 -8.004 1.00 89.50 82 ASN A CA 1
ATOM 651 C C . ASN A 1 82 ? 7.892 -1.832 -8.644 1.00 89.50 82 ASN A C 1
ATOM 653 O O . ASN A 1 82 ? 8.346 -2.731 -7.947 1.00 89.50 82 ASN A O 1
ATOM 657 N N . TRP A 1 83 ? 8.119 -1.777 -9.956 1.00 91.12 83 TRP A N 1
ATOM 658 C CA . TRP A 1 83 ? 8.898 -2.793 -10.655 1.00 91.12 83 TRP A CA 1
ATOM 659 C C . TRP A 1 83 ? 10.348 -2.855 -10.165 1.00 91.12 83 TRP A C 1
ATOM 661 O O . TRP A 1 83 ? 10.826 -3.937 -9.840 1.00 91.12 83 TRP A O 1
ATOM 671 N N . ARG A 1 84 ? 11.013 -1.709 -9.973 1.00 90.06 84 ARG A N 1
ATOM 672 C CA . ARG A 1 84 ? 12.334 -1.671 -9.323 1.00 90.06 84 ARG A CA 1
ATOM 673 C C . ARG A 1 84 ? 12.321 -2.277 -7.916 1.00 90.06 84 ARG A C 1
ATOM 675 O O . ARG A 1 84 ? 13.272 -2.952 -7.534 1.00 90.06 84 ARG A O 1
ATOM 682 N N . SER A 1 85 ? 11.260 -2.046 -7.142 1.00 87.00 85 SER A N 1
ATOM 683 C CA . SER A 1 85 ? 11.093 -2.661 -5.818 1.00 87.00 85 SER A CA 1
ATOM 684 C C . SER A 1 85 ? 10.995 -4.186 -5.914 1.00 87.00 85 SER A C 1
ATOM 686 O O . SER A 1 85 ? 11.652 -4.880 -5.144 1.00 87.00 85 SER A O 1
ATOM 688 N N . ILE A 1 86 ? 10.238 -4.707 -6.886 1.00 89.62 86 ILE A N 1
ATOM 689 C CA . ILE A 1 86 ? 10.132 -6.149 -7.163 1.00 89.62 86 ILE A CA 1
ATOM 690 C C . ILE A 1 86 ? 11.498 -6.725 -7.551 1.00 89.62 86 ILE A C 1
ATOM 692 O O . ILE A 1 86 ? 11.917 -7.708 -6.951 1.00 89.62 86 ILE A O 1
ATOM 696 N N . LEU A 1 87 ? 12.232 -6.079 -8.467 1.00 90.25 87 LEU A N 1
ATOM 697 C CA . LEU A 1 87 ? 13.593 -6.492 -8.841 1.00 90.25 87 LEU A CA 1
ATOM 698 C C . LEU A 1 87 ? 14.508 -6.613 -7.611 1.00 90.25 87 LEU A C 1
ATOM 700 O O . LEU A 1 87 ? 15.254 -7.576 -7.468 1.00 90.25 87 LEU A O 1
ATOM 704 N N . ASN A 1 88 ? 14.415 -5.669 -6.674 1.00 86.69 88 ASN A N 1
ATOM 705 C CA . ASN A 1 88 ? 15.208 -5.711 -5.450 1.00 86.69 88 ASN A CA 1
ATOM 706 C C . ASN A 1 88 ? 14.757 -6.814 -4.470 1.00 86.69 88 ASN A C 1
ATOM 708 O O . ASN A 1 88 ? 15.591 -7.541 -3.938 1.00 86.69 88 ASN A O 1
ATOM 712 N N . ILE A 1 89 ? 13.455 -6.931 -4.194 1.00 84.88 89 ILE A N 1
ATOM 713 C CA . ILE A 1 89 ? 12.924 -7.840 -3.162 1.00 84.88 89 ILE A CA 1
ATOM 714 C C . ILE A 1 89 ? 12.934 -9.297 -3.630 1.00 84.88 89 ILE A C 1
ATOM 716 O O . ILE A 1 89 ? 13.348 -10.175 -2.878 1.00 84.88 89 ILE A O 1
ATOM 720 N N . GLU A 1 90 ? 12.480 -9.556 -4.852 1.00 88.12 90 GLU A N 1
ATOM 721 C CA . GLU A 1 90 ? 12.259 -10.914 -5.351 1.00 88.12 90 GLU A CA 1
ATOM 722 C C . GLU A 1 90 ? 13.500 -11.519 -6.004 1.00 88.12 90 GLU A C 1
ATOM 724 O O . GLU A 1 90 ? 13.655 -12.739 -5.975 1.00 88.12 90 GLU A O 1
ATOM 729 N N . TYR A 1 91 ? 14.401 -10.686 -6.535 1.00 90.38 91 TYR A N 1
ATOM 730 C CA . TYR A 1 91 ? 15.592 -11.161 -7.239 1.00 90.38 91 TYR A CA 1
ATOM 731 C C . TYR A 1 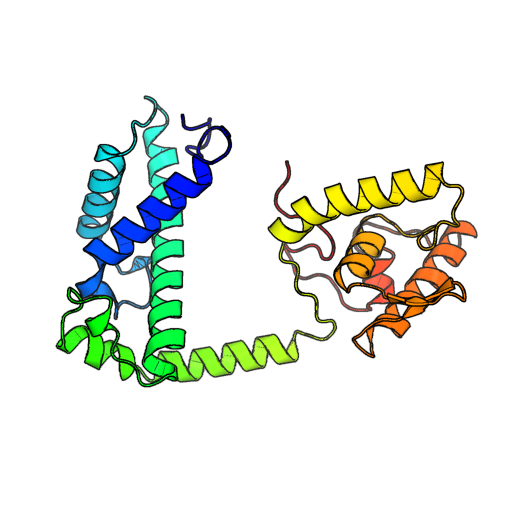91 ? 16.868 -10.859 -6.463 1.00 90.38 91 TYR A C 1
ATOM 733 O O . TYR A 1 91 ? 17.513 -11.790 -5.989 1.00 90.38 91 TYR A O 1
ATOM 741 N N . VAL A 1 92 ? 17.196 -9.583 -6.224 1.00 87.75 92 VAL A N 1
ATOM 742 C CA . VAL A 1 92 ? 18.458 -9.219 -5.547 1.00 87.75 92 VAL A CA 1
ATOM 743 C C . VAL A 1 92 ? 18.542 -9.810 -4.136 1.00 87.75 92 VAL A C 1
ATOM 745 O O . VAL A 1 92 ? 19.527 -10.467 -3.809 1.00 87.75 92 VAL A O 1
ATOM 748 N N . LYS A 1 93 ? 17.519 -9.620 -3.291 1.00 84.25 93 LYS A N 1
ATOM 749 C CA . LYS A 1 93 ? 17.531 -10.131 -1.905 1.00 84.25 93 LYS A CA 1
ATOM 750 C C . LYS A 1 93 ? 17.472 -11.656 -1.814 1.00 84.25 93 LYS A C 1
ATOM 752 O O . LYS A 1 93 ? 17.972 -12.206 -0.841 1.00 84.25 93 LYS A O 1
ATOM 757 N N . LYS A 1 94 ? 16.868 -12.327 -2.798 1.00 88.12 94 LYS A N 1
ATOM 758 C CA . LYS A 1 94 ? 16.750 -13.795 -2.841 1.00 88.12 94 LYS A CA 1
ATOM 759 C C . LYS A 1 94 ? 17.881 -14.465 -3.631 1.00 88.12 94 LYS A C 1
ATOM 761 O O . LYS A 1 94 ? 17.839 -15.676 -3.807 1.00 88.12 94 LYS A O 1
ATOM 766 N N . GLY A 1 95 ? 18.851 -13.698 -4.135 1.00 85.94 95 GLY A N 1
ATOM 767 C CA . GLY A 1 95 ? 19.961 -14.217 -4.939 1.00 85.94 95 GLY A CA 1
ATOM 768 C C . GLY A 1 95 ? 19.557 -14.768 -6.313 1.00 85.94 95 GLY A C 1
ATOM 769 O O . GLY A 1 95 ? 20.316 -15.536 -6.891 1.00 85.94 95 GLY A O 1
ATOM 770 N N . LYS A 1 96 ? 18.381 -14.400 -6.842 1.00 90.50 96 LYS A N 1
ATOM 771 C CA . LYS A 1 96 ? 17.908 -14.841 -8.166 1.00 90.50 96 LYS A CA 1
ATOM 772 C C . LYS A 1 96 ? 18.348 -13.881 -9.267 1.00 90.50 96 LYS A C 1
ATOM 774 O O . LYS A 1 96 ? 18.547 -12.687 -9.025 1.00 90.50 96 LYS A O 1
ATOM 779 N N . ASN A 1 97 ? 18.427 -14.381 -10.497 1.00 87.88 97 ASN A N 1
ATOM 780 C CA . ASN A 1 97 ? 18.712 -13.567 -11.669 1.00 87.88 97 ASN A CA 1
ATOM 781 C C . ASN A 1 97 ? 17.410 -13.052 -12.297 1.00 87.88 97 ASN A C 1
ATOM 783 O O . ASN A 1 97 ? 16.587 -13.824 -12.774 1.00 87.88 97 ASN A O 1
ATOM 787 N N . ALA A 1 98 ? 17.211 -11.731 -12.319 1.00 88.00 98 ALA A N 1
ATOM 788 C CA . ALA A 1 98 ? 16.009 -11.148 -12.919 1.00 88.00 98 ALA A CA 1
ATOM 789 C C . ALA A 1 98 ? 15.915 -11.361 -14.429 1.00 88.00 98 ALA A C 1
ATOM 791 O O . ALA A 1 98 ? 14.826 -11.255 -14.984 1.00 88.00 98 ALA A O 1
ATOM 792 N N . ARG A 1 99 ? 17.030 -11.666 -15.097 1.00 91.00 99 ARG A N 1
ATOM 793 C CA . ARG A 1 99 ? 17.047 -11.936 -16.536 1.00 91.00 99 ARG A CA 1
ATOM 794 C C . ARG A 1 99 ? 16.306 -13.217 -16.912 1.00 91.00 99 ARG A C 1
ATOM 796 O O . ARG A 1 99 ? 15.853 -13.297 -18.047 1.00 91.00 99 ARG A O 1
ATOM 803 N N . ASP A 1 100 ? 16.164 -14.163 -15.986 1.00 88.94 100 ASP A N 1
ATOM 804 C CA . ASP A 1 100 ? 15.464 -15.428 -16.239 1.00 88.94 100 ASP A CA 1
ATOM 805 C C . ASP A 1 100 ? 13.984 -15.161 -16.569 1.00 88.94 100 ASP A C 1
ATOM 807 O O . ASP A 1 100 ? 13.440 -15.725 -17.514 1.00 88.94 100 ASP A O 1
ATOM 811 N N . ASP A 1 101 ? 13.372 -14.196 -15.870 1.00 86.69 101 ASP A N 1
ATOM 812 C CA . ASP A 1 101 ? 11.987 -13.763 -16.105 1.00 86.69 101 ASP A CA 1
ATOM 813 C C . ASP A 1 101 ? 11.890 -12.529 -17.025 1.00 86.69 101 ASP A C 1
ATOM 815 O O . ASP A 1 101 ? 10.882 -12.300 -17.697 1.00 86.69 101 ASP A O 1
ATOM 819 N N . PHE A 1 102 ? 12.938 -11.701 -17.058 1.00 87.50 102 PHE A N 1
ATOM 820 C CA . PHE A 1 102 ? 13.010 -10.457 -17.824 1.00 87.50 102 PHE A CA 1
ATOM 821 C C . PHE A 1 102 ? 14.214 -10.463 -18.776 1.00 87.50 102 PHE A C 1
ATOM 823 O O . PHE A 1 102 ? 15.123 -9.639 -18.657 1.00 87.50 102 PHE A O 1
ATOM 830 N N . GLY A 1 103 ? 14.203 -11.356 -19.770 1.00 85.00 103 GLY A N 1
ATOM 831 C CA . GLY A 1 103 ? 15.332 -11.572 -20.692 1.00 85.00 103 GLY A CA 1
ATOM 832 C C . GLY A 1 103 ? 15.792 -10.347 -21.496 1.00 85.00 103 GLY A C 1
ATOM 833 O O . GLY A 1 103 ? 16.901 -10.335 -22.023 1.00 85.00 103 GLY A O 1
ATOM 834 N N . ARG A 1 104 ? 14.974 -9.288 -21.565 1.00 88.38 104 ARG A N 1
ATOM 835 C CA . ARG A 1 104 ? 15.317 -8.010 -22.215 1.00 88.38 104 ARG A CA 1
ATOM 836 C C . ARG A 1 104 ? 16.105 -7.042 -21.327 1.00 88.38 104 ARG A C 1
ATOM 838 O O . ARG A 1 104 ? 16.539 -6.009 -21.830 1.00 88.38 104 ARG A O 1
ATOM 845 N N . ILE A 1 105 ? 16.278 -7.329 -20.032 1.00 90.44 105 ILE A N 1
ATOM 846 C CA . ILE A 1 105 ? 17.242 -6.597 -19.195 1.00 90.44 105 ILE A CA 1
ATOM 847 C C . ILE A 1 105 ? 18.627 -6.820 -19.803 1.00 90.44 105 ILE A C 1
ATOM 849 O O . ILE A 1 105 ? 18.973 -7.976 -20.018 1.00 90.44 105 ILE A O 1
ATOM 853 N N . PRO A 1 106 ? 19.444 -5.791 -20.065 1.00 91.88 106 PRO A N 1
ATOM 854 C CA . PRO A 1 106 ? 20.836 -5.996 -20.472 1.00 91.88 106 PRO A CA 1
ATOM 855 C C . PRO A 1 106 ? 21.739 -6.465 -19.309 1.00 91.88 106 PRO A C 1
ATOM 857 O O . PRO A 1 106 ? 21.484 -6.071 -18.164 1.00 91.88 106 PRO A O 1
ATOM 860 N N . PRO A 1 107 ? 22.763 -7.321 -19.534 1.00 90.88 107 PRO A N 1
ATOM 861 C CA . PRO A 1 107 ? 23.547 -7.907 -18.438 1.00 90.88 107 PRO A CA 1
ATOM 862 C C . PRO A 1 107 ? 24.242 -6.846 -17.586 1.00 90.88 107 PRO A C 1
ATOM 864 O O . PRO A 1 107 ? 24.196 -6.896 -16.358 1.00 90.88 107 PRO A O 1
ATOM 867 N N . GLU A 1 108 ? 24.804 -5.840 -18.245 1.00 90.75 108 GLU A N 1
ATOM 868 C CA . GLU A 1 108 ? 25.491 -4.709 -17.639 1.00 90.75 108 GLU A CA 1
ATOM 869 C C . GLU A 1 108 ? 24.560 -3.891 -16.738 1.00 90.75 108 GLU A C 1
ATOM 871 O O . GLU A 1 108 ? 24.923 -3.539 -15.614 1.00 90.75 108 GLU A O 1
ATOM 876 N N . MET A 1 109 ? 23.317 -3.669 -17.176 1.00 90.81 109 MET A N 1
ATOM 877 C CA . MET A 1 109 ? 22.330 -2.927 -16.393 1.00 90.81 109 MET A CA 1
ATOM 878 C C . MET A 1 109 ? 21.890 -3.718 -15.161 1.00 90.81 109 MET A C 1
ATOM 880 O O . MET A 1 109 ? 21.669 -3.131 -14.099 1.00 90.81 109 MET A O 1
ATOM 884 N N . TRP A 1 110 ? 21.782 -5.045 -15.280 1.00 90.94 110 TRP A N 1
ATOM 885 C CA . TRP A 1 110 ? 21.464 -5.919 -14.152 1.00 90.94 110 TRP A CA 1
ATOM 886 C C . TRP A 1 110 ? 22.580 -5.932 -13.103 1.00 90.94 110 TRP A C 1
ATOM 888 O O . TRP A 1 110 ? 22.312 -5.745 -11.911 1.00 90.94 110 TRP A O 1
ATOM 898 N N . GLU A 1 111 ? 23.831 -6.082 -13.541 1.00 89.06 111 GLU A N 1
ATOM 899 C CA . GLU A 1 111 ? 24.983 -6.075 -12.640 1.00 89.06 111 GLU A CA 1
ATOM 900 C C . GLU A 1 111 ? 25.173 -4.710 -11.963 1.00 89.06 111 GLU A C 1
ATOM 902 O O . GLU A 1 111 ? 25.457 -4.636 -10.767 1.00 89.06 111 GLU A O 1
ATOM 907 N N . GLN A 1 112 ? 24.919 -3.606 -12.666 1.00 88.81 112 GLN A N 1
ATOM 908 C CA . GLN A 1 112 ? 24.924 -2.282 -12.045 1.00 88.81 112 GLN A CA 1
ATOM 909 C C . GLN A 1 112 ? 23.785 -2.124 -11.019 1.00 88.81 112 GLN A C 1
ATOM 911 O O . GLN A 1 112 ? 23.970 -1.541 -9.944 1.00 88.81 112 GLN A O 1
ATOM 916 N N . PHE A 1 113 ? 22.597 -2.657 -11.319 1.00 87.06 113 PHE A N 1
ATOM 917 C CA . PHE A 1 113 ? 21.433 -2.560 -10.442 1.00 87.06 113 PHE A CA 1
ATOM 918 C C . PHE A 1 113 ? 21.637 -3.299 -9.111 1.00 87.06 113 PHE A C 1
ATOM 920 O O . PHE A 1 113 ? 21.432 -2.705 -8.049 1.00 87.06 113 PHE A O 1
ATOM 927 N N . LYS A 1 114 ? 22.080 -4.565 -9.142 1.00 83.62 114 LYS A N 1
ATOM 928 C CA . LYS A 1 114 ? 22.279 -5.385 -7.926 1.00 83.62 114 LYS A CA 1
ATOM 929 C C . LYS A 1 114 ? 23.395 -4.845 -7.018 1.00 83.62 114 LYS A C 1
ATOM 931 O O . LYS A 1 114 ? 23.319 -4.999 -5.798 1.00 83.62 114 LYS A O 1
ATOM 936 N N . ASN A 1 115 ? 24.395 -4.186 -7.607 1.00 77.81 115 ASN A N 1
ATOM 937 C CA . ASN A 1 115 ? 25.572 -3.679 -6.905 1.00 77.81 115 ASN A CA 1
ATOM 938 C C . ASN A 1 115 ? 25.403 -2.247 -6.387 1.00 77.81 115 ASN A C 1
ATOM 940 O O . ASN A 1 115 ? 26.335 -1.708 -5.804 1.00 77.81 115 ASN A O 1
ATOM 944 N N . THR A 1 116 ? 24.233 -1.616 -6.552 1.00 72.19 116 THR A N 1
ATOM 945 C CA . THR A 1 116 ? 23.998 -0.242 -6.080 1.00 72.19 116 THR A CA 1
ATOM 946 C C . THR A 1 116 ? 23.898 -0.192 -4.539 1.00 72.19 116 THR A C 1
ATOM 948 O O . THR A 1 116 ? 22.844 -0.529 -3.986 1.00 72.19 116 THR A O 1
ATOM 951 N N . PRO A 1 117 ? 24.915 0.308 -3.801 1.00 59.94 117 PRO A N 1
ATOM 952 C CA . PRO A 1 117 ? 24.948 0.232 -2.331 1.00 59.94 117 PRO A CA 1
ATOM 953 C C . PRO A 1 117 ? 23.903 1.144 -1.675 1.00 59.94 117 PRO A C 1
ATOM 955 O O . PRO A 1 117 ? 23.318 0.818 -0.642 1.00 59.94 117 PRO A O 1
ATOM 958 N N . LYS A 1 118 ? 23.589 2.267 -2.338 1.00 58.31 118 LYS A N 1
ATOM 959 C CA . LYS A 1 118 ? 22.610 3.267 -1.882 1.00 58.31 118 LYS A CA 1
ATOM 960 C C . LYS A 1 118 ? 21.195 2.696 -1.717 1.00 58.31 118 LYS A C 1
ATOM 962 O O . LYS A 1 118 ? 20.435 3.206 -0.902 1.00 58.31 118 LYS A O 1
ATOM 967 N N . ALA A 1 119 ? 20.828 1.646 -2.458 1.00 59.19 119 ALA A N 1
ATOM 968 C CA . ALA A 1 119 ? 19.489 1.059 -2.386 1.00 59.19 119 ALA A CA 1
ATOM 969 C C . ALA A 1 119 ? 19.303 0.142 -1.164 1.00 59.19 119 ALA A C 1
ATOM 971 O O . ALA A 1 119 ? 18.230 0.158 -0.556 1.00 59.19 119 ALA A O 1
ATOM 972 N N . LYS A 1 120 ? 20.340 -0.618 -0.774 1.00 62.84 120 LYS A N 1
ATOM 973 C CA . LYS A 1 120 ? 20.304 -1.501 0.408 1.00 62.84 120 LYS A CA 1
ATOM 974 C C . LYS A 1 120 ? 20.230 -0.690 1.701 1.00 62.84 120 LYS A C 1
ATOM 976 O O . LYS A 1 120 ? 19.272 -0.853 2.452 1.00 62.84 120 LYS A O 1
ATOM 981 N N . ALA A 1 121 ? 21.136 0.275 1.870 1.00 67.44 121 ALA A N 1
ATOM 982 C CA . ALA A 1 121 ? 21.160 1.150 3.043 1.00 67.44 121 ALA A CA 1
ATOM 983 C C . ALA A 1 121 ? 19.853 1.949 3.198 1.00 67.44 121 ALA A C 1
ATOM 985 O O . ALA A 1 121 ? 19.272 1.994 4.280 1.00 67.44 121 ALA A O 1
ATOM 986 N N . LEU A 1 122 ? 19.323 2.509 2.103 1.00 64.88 122 LEU A N 1
ATOM 987 C CA . LEU A 1 122 ? 18.053 3.238 2.138 1.00 64.88 122 LEU A CA 1
ATOM 988 C C . LEU A 1 122 ? 16.860 2.315 2.437 1.00 64.88 122 LEU A C 1
ATOM 990 O O . LEU A 1 122 ? 15.930 2.714 3.135 1.00 64.88 122 LEU A O 1
ATOM 994 N N . SER A 1 123 ? 16.868 1.076 1.930 1.00 65.25 123 S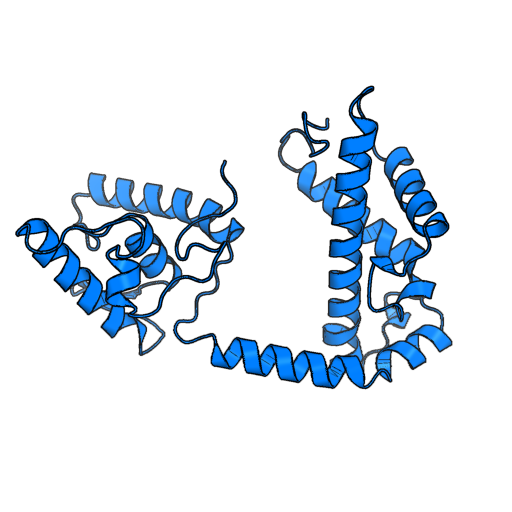ER A N 1
ATOM 995 C CA . SER A 1 123 ? 15.839 0.078 2.250 1.00 65.25 123 SER A CA 1
ATOM 996 C C . SER A 1 123 ? 15.859 -0.288 3.731 1.00 65.25 123 SER A C 1
ATOM 998 O O . SER A 1 123 ? 14.793 -0.383 4.336 1.00 65.25 123 SER A O 1
ATOM 1000 N N . GLU A 1 124 ? 17.032 -0.521 4.311 1.00 71.75 124 GLU A N 1
ATOM 1001 C CA . GLU A 1 124 ? 17.192 -0.852 5.730 1.00 71.75 124 GLU A CA 1
ATOM 1002 C C . GLU A 1 124 ? 16.801 0.330 6.613 1.00 71.75 124 GLU A C 1
ATOM 1004 O O . GLU A 1 124 ? 16.041 0.168 7.567 1.00 71.75 124 GLU A O 1
ATOM 1009 N N . GLU A 1 125 ? 17.214 1.542 6.244 1.00 75.44 125 GLU A N 1
ATOM 1010 C CA . GLU A 1 125 ? 16.837 2.754 6.958 1.00 75.44 125 GLU A CA 1
ATOM 1011 C C . GLU A 1 125 ? 15.323 2.993 6.915 1.00 75.44 125 GLU A C 1
ATOM 1013 O O . GLU A 1 125 ? 14.718 3.277 7.951 1.00 75.44 125 GLU A O 1
ATOM 1018 N N . ASN A 1 126 ? 14.694 2.831 5.747 1.00 72.94 126 ASN A N 1
ATOM 1019 C CA . ASN A 1 126 ? 13.245 2.942 5.596 1.00 72.94 126 ASN A CA 1
ATOM 1020 C C . ASN A 1 126 ? 12.508 1.844 6.368 1.00 72.94 126 ASN A C 1
ATOM 1022 O O . ASN A 1 126 ? 11.486 2.130 6.985 1.00 72.94 126 ASN A O 1
ATOM 1026 N N . THR A 1 127 ? 13.035 0.618 6.388 1.00 69.12 127 THR A N 1
ATOM 1027 C CA . THR A 1 127 ? 12.465 -0.490 7.171 1.00 69.12 127 THR A CA 1
ATOM 1028 C C . THR A 1 127 ? 12.557 -0.189 8.663 1.00 69.12 127 THR A C 1
ATOM 1030 O O . THR A 1 127 ? 11.563 -0.293 9.371 1.00 69.12 127 THR A O 1
ATOM 1033 N N . ARG A 1 128 ? 13.711 0.293 9.135 1.00 72.06 128 ARG A N 1
ATOM 1034 C CA . ARG A 1 128 ? 13.925 0.715 10.523 1.00 72.06 128 ARG A CA 1
ATOM 1035 C C . ARG A 1 128 ? 13.004 1.872 10.910 1.00 72.06 128 ARG A C 1
ATOM 1037 O O . ARG A 1 128 ? 12.408 1.840 11.981 1.00 72.06 128 ARG A O 1
ATOM 1044 N N . LYS A 1 129 ? 12.867 2.889 10.052 1.00 70.69 129 LYS A N 1
ATOM 1045 C CA . LYS A 1 129 ? 11.940 4.017 10.252 1.00 70.69 129 LYS A CA 1
ATOM 1046 C C . LYS A 1 129 ? 10.488 3.539 10.296 1.00 70.69 129 LYS A C 1
ATOM 1048 O O . LYS A 1 129 ? 9.751 3.959 11.181 1.00 70.69 129 LYS A O 1
ATOM 1053 N N . ALA A 1 130 ? 10.099 2.637 9.396 1.00 61.88 130 ALA A N 1
ATOM 1054 C CA . ALA A 1 130 ? 8.768 2.045 9.383 1.00 61.88 130 ALA A CA 1
ATOM 1055 C C . ALA A 1 130 ? 8.507 1.251 10.669 1.00 61.88 130 ALA A C 1
ATOM 1057 O O . ALA A 1 130 ? 7.531 1.542 11.347 1.00 61.88 130 ALA A O 1
ATOM 1058 N N . MET A 1 131 ? 9.406 0.341 11.059 1.00 62.84 131 MET A N 1
ATOM 1059 C CA . MET A 1 131 ? 9.301 -0.451 12.292 1.00 62.84 131 MET A CA 1
ATOM 1060 C C . MET A 1 131 ? 9.200 0.431 13.541 1.00 62.84 131 MET A C 1
ATOM 1062 O O . MET A 1 131 ? 8.327 0.203 14.370 1.00 62.84 131 MET A O 1
ATOM 1066 N N . LYS A 1 132 ? 10.016 1.491 13.644 1.00 61.38 132 LYS A N 1
ATOM 1067 C CA .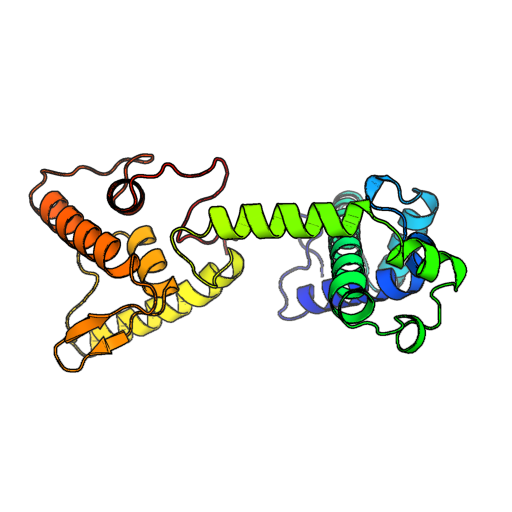 LYS A 1 132 ? 9.926 2.470 14.743 1.00 61.38 132 LYS A CA 1
ATOM 1068 C C . LYS A 1 132 ? 8.599 3.240 14.757 1.00 61.38 132 LYS A C 1
ATOM 1070 O O . LYS A 1 132 ? 8.135 3.629 15.822 1.00 61.38 132 LYS A O 1
ATOM 1075 N N . ALA A 1 133 ? 7.990 3.469 13.594 1.00 60.44 133 ALA A N 1
ATOM 1076 C CA . ALA A 1 133 ? 6.711 4.167 13.473 1.00 60.44 133 ALA A CA 1
ATOM 1077 C C . ALA A 1 133 ? 5.492 3.263 13.738 1.00 60.44 133 ALA A C 1
ATOM 1079 O O . ALA A 1 133 ? 4.391 3.770 13.971 1.00 60.44 133 ALA A O 1
ATOM 1080 N N . VAL A 1 134 ? 5.653 1.934 13.729 1.00 59.72 134 VAL A N 1
ATOM 1081 C CA . VAL A 1 134 ? 4.560 0.980 13.962 1.00 59.72 134 VAL A CA 1
ATOM 1082 C C . VAL A 1 134 ? 4.306 0.816 15.465 1.00 59.72 134 VAL A C 1
ATOM 1084 O O . VAL A 1 134 ? 4.467 -0.254 16.034 1.00 59.72 134 VAL A O 1
ATOM 1087 N N . LYS A 1 135 ? 3.869 1.888 16.136 1.00 62.94 135 LYS A N 1
ATOM 1088 C CA . LYS A 1 135 ? 3.415 1.800 17.537 1.00 62.94 135 LYS A CA 1
ATOM 1089 C C . LYS A 1 135 ? 2.099 1.005 17.665 1.00 62.94 135 LYS A C 1
ATOM 1091 O O . LYS A 1 135 ? 1.814 0.438 18.716 1.00 62.94 135 LYS A O 1
ATOM 1096 N N . TYR A 1 136 ? 1.318 0.941 16.576 1.00 68.06 136 TYR A N 1
ATOM 1097 C CA . TYR A 1 136 ? 0.003 0.285 16.510 1.00 68.06 136 TYR A CA 1
ATOM 1098 C C . TYR A 1 136 ? -0.224 -0.388 15.137 1.00 68.06 136 TYR A C 1
ATOM 1100 O O . TYR A 1 136 ? -0.889 0.205 14.271 1.00 68.06 136 TYR A O 1
ATOM 1108 N N . PRO A 1 137 ? 0.336 -1.588 14.894 1.00 66.62 137 PRO A N 1
ATOM 1109 C CA . PRO A 1 137 ? 0.251 -2.257 13.597 1.00 66.62 137 PRO A CA 1
ATOM 1110 C C . PRO A 1 137 ? -1.195 -2.520 13.174 1.00 66.62 137 PRO A C 1
ATOM 1112 O O . PRO A 1 137 ? -2.035 -2.928 13.969 1.00 66.62 137 PRO A O 1
ATOM 1115 N N . HIS A 1 138 ? -1.468 -2.277 11.897 1.00 74.44 138 HIS A N 1
ATOM 1116 C CA . HIS A 1 138 ? -2.669 -2.713 11.191 1.00 74.44 138 HIS A CA 1
ATOM 1117 C C . HIS A 1 138 ? -2.296 -2.933 9.720 1.00 74.44 138 HIS A C 1
ATOM 1119 O O . HIS A 1 138 ? -1.321 -2.357 9.235 1.00 74.44 138 HIS A O 1
ATOM 1125 N N . HIS A 1 139 ? -3.057 -3.764 9.009 1.00 71.38 139 HIS A N 1
ATOM 1126 C CA . HIS A 1 139 ? -2.746 -4.145 7.623 1.00 71.38 139 HIS A CA 1
ATOM 1127 C C . HIS A 1 139 ? -3.563 -3.376 6.572 1.00 71.38 139 HIS A C 1
ATOM 1129 O O . HIS A 1 139 ? -3.445 -3.649 5.379 1.00 71.38 139 HIS A O 1
ATOM 1135 N N . LEU A 1 140 ? -4.394 -2.416 6.989 1.00 79.00 140 LEU A N 1
ATOM 1136 C CA . LEU A 1 140 ? -5.230 -1.636 6.075 1.00 79.00 140 LEU A CA 1
ATOM 1137 C C . LEU A 1 140 ? -4.538 -0.340 5.650 1.00 79.00 140 LEU A C 1
ATOM 1139 O O . LEU A 1 140 ? -4.248 0.526 6.469 1.00 79.00 140 LEU A O 1
ATOM 1143 N N . GLY A 1 141 ? -4.317 -0.195 4.343 1.00 73.19 141 GLY A N 1
ATOM 1144 C CA . GLY A 1 141 ? -4.037 1.100 3.719 1.00 73.19 141 GLY A CA 1
ATOM 1145 C C . GLY A 1 141 ? -5.325 1.879 3.425 1.00 73.19 141 GLY A C 1
ATOM 1146 O O . GLY A 1 141 ? -6.423 1.355 3.596 1.00 73.19 141 GLY A O 1
ATOM 1147 N N . ALA A 1 142 ? -5.202 3.106 2.910 1.00 69.56 142 ALA A N 1
ATOM 1148 C CA . ALA A 1 142 ? -6.343 3.994 2.646 1.00 69.56 142 ALA A CA 1
ATOM 1149 C C . ALA A 1 142 ? -7.447 3.358 1.773 1.00 69.56 142 ALA A C 1
ATOM 1151 O O . ALA A 1 142 ? -8.611 3.376 2.155 1.00 69.56 142 ALA A O 1
ATOM 1152 N N . GLY A 1 143 ? -7.085 2.719 0.653 1.00 73.12 143 GLY A N 1
ATOM 1153 C CA . GLY A 1 143 ? -8.059 2.006 -0.189 1.00 73.12 143 GLY A CA 1
ATOM 1154 C C . GLY A 1 143 ? -8.644 0.751 0.474 1.00 73.12 143 GLY A C 1
ATOM 1155 O O . GLY A 1 143 ? -9.765 0.356 0.173 1.00 73.12 143 GLY A O 1
ATOM 1156 N N . GLY A 1 144 ? -7.914 0.146 1.417 1.00 81.69 144 GLY A N 1
ATOM 1157 C CA . GLY A 1 144 ? -8.403 -0.986 2.204 1.00 81.69 144 GLY A CA 1
ATOM 1158 C C . GLY A 1 144 ? -9.509 -0.584 3.179 1.00 81.69 144 GLY A C 1
ATOM 1159 O O . GLY A 1 144 ? -10.444 -1.356 3.372 1.00 81.69 144 GLY A O 1
ATOM 1160 N N . TYR A 1 145 ? -9.441 0.630 3.739 1.00 85.44 145 TYR A N 1
ATOM 1161 C CA . TYR A 1 145 ? -10.513 1.165 4.579 1.00 85.44 145 TYR A CA 1
ATOM 1162 C C . TYR A 1 145 ? -11.815 1.333 3.796 1.00 85.44 145 TYR A C 1
ATOM 1164 O O . TYR A 1 145 ? -12.841 0.905 4.299 1.00 85.44 145 TYR A O 1
ATOM 1172 N N . ALA A 1 146 ? -11.794 1.858 2.564 1.00 79.94 146 ALA A N 1
ATOM 1173 C CA . ALA A 1 146 ? -13.019 2.035 1.769 1.00 79.94 146 ALA A CA 1
ATOM 1174 C C . ALA A 1 146 ? -13.822 0.729 1.628 1.00 79.94 146 ALA A C 1
ATOM 1176 O O . ALA A 1 146 ? -15.011 0.681 1.931 1.00 79.94 146 ALA A O 1
ATOM 1177 N N . VAL A 1 147 ? -13.140 -0.353 1.240 1.00 83.19 147 VAL A N 1
ATOM 1178 C CA . VAL A 1 147 ? -13.763 -1.675 1.070 1.00 83.19 147 VAL A CA 1
ATOM 1179 C C . VAL A 1 147 ? -14.228 -2.248 2.412 1.00 83.19 147 VAL A C 1
ATOM 1181 O O . VAL A 1 147 ? -15.299 -2.845 2.504 1.00 83.19 147 VAL A O 1
ATOM 1184 N N . LYS A 1 148 ? -13.427 -2.078 3.470 1.00 87.56 148 LYS A N 1
ATOM 1185 C CA . LYS A 1 148 ? -13.731 -2.633 4.792 1.00 87.56 148 LYS A CA 1
ATOM 1186 C C . LYS A 1 148 ? -14.861 -1.905 5.506 1.00 87.56 148 LYS A C 1
ATOM 1188 O O . LYS A 1 148 ? -15.686 -2.586 6.094 1.00 87.56 148 LYS A O 1
ATOM 1193 N N . ILE A 1 149 ? -14.943 -0.581 5.402 1.00 87.12 149 ILE A N 1
ATOM 1194 C CA . ILE A 1 149 ? -16.013 0.222 6.009 1.00 87.12 149 ILE A CA 1
ATOM 1195 C C . ILE A 1 149 ? -17.377 -0.240 5.496 1.00 87.12 149 ILE A C 1
ATOM 1197 O O . ILE A 1 149 ? -18.279 -0.472 6.294 1.00 87.12 149 ILE A O 1
ATOM 1201 N N . ALA A 1 150 ? -17.523 -0.448 4.184 1.00 85.75 150 ALA A N 1
ATOM 1202 C CA . ALA A 1 150 ? -18.773 -0.947 3.611 1.00 85.75 150 ALA A CA 1
ATOM 1203 C C . ALA A 1 150 ? -19.156 -2.333 4.161 1.00 85.75 150 ALA A C 1
ATOM 1205 O O . ALA A 1 150 ? -20.322 -2.580 4.463 1.00 85.75 150 ALA A O 1
ATOM 1206 N N . LYS A 1 151 ? -18.169 -3.223 4.325 1.00 88.56 151 LYS A N 1
ATOM 1207 C CA . LYS A 1 151 ? -18.379 -4.549 4.914 1.00 88.56 151 LYS A CA 1
ATOM 1208 C C . LYS A 1 151 ? -18.769 -4.460 6.395 1.00 88.56 151 LYS A C 1
ATOM 1210 O O . LYS A 1 151 ? -19.756 -5.069 6.784 1.00 88.56 151 LYS A O 1
ATOM 1215 N N . TRP A 1 152 ? -18.043 -3.677 7.189 1.00 89.50 152 TRP A N 1
ATOM 1216 C CA . TRP A 1 152 ? -18.307 -3.508 8.618 1.00 89.50 152 TRP A CA 1
ATOM 1217 C C . TRP A 1 152 ? -19.674 -2.890 8.889 1.00 89.50 152 TRP A C 1
ATOM 1219 O O . TRP A 1 152 ? -20.390 -3.376 9.751 1.00 89.50 152 TRP A O 1
ATOM 1229 N N . ARG A 1 153 ? -20.089 -1.886 8.108 1.00 87.88 153 ARG A N 1
ATOM 1230 C CA . ARG A 1 153 ? -21.430 -1.295 8.235 1.00 87.88 153 ARG A CA 1
ATOM 1231 C C . ARG A 1 153 ? -22.545 -2.311 7.980 1.00 87.88 153 ARG A C 1
ATOM 1233 O O . ARG A 1 153 ? -23.581 -2.241 8.627 1.00 87.88 153 ARG A O 1
ATOM 1240 N N . ARG A 1 154 ? -22.339 -3.251 7.050 1.00 87.50 154 ARG A N 1
ATOM 1241 C CA . ARG A 1 154 ? -23.297 -4.335 6.797 1.00 87.50 154 ARG A CA 1
ATOM 1242 C C . ARG A 1 154 ? -23.358 -5.312 7.973 1.00 87.50 154 ARG A C 1
ATOM 1244 O O . ARG A 1 154 ? -24.448 -5.617 8.431 1.00 87.50 154 ARG A O 1
ATOM 1251 N N . GLU A 1 155 ? -22.200 -5.738 8.478 1.00 86.38 155 GLU A N 1
ATOM 1252 C CA . GLU A 1 155 ? -22.106 -6.629 9.646 1.00 86.38 155 GLU A CA 1
ATOM 1253 C C . GLU A 1 155 ? -22.728 -5.987 10.903 1.00 86.38 155 GLU A C 1
ATOM 1255 O O . GLU A 1 155 ? -23.439 -6.656 11.646 1.00 86.38 155 GLU A O 1
ATOM 1260 N N . GLU A 1 156 ? -22.517 -4.686 11.125 1.00 85.12 156 GLU A N 1
ATOM 1261 C CA . GLU A 1 156 ? -23.131 -3.936 12.233 1.00 85.12 156 GLU A CA 1
ATOM 1262 C C . GLU A 1 156 ? -24.658 -3.869 12.116 1.00 85.12 156 GLU A C 1
ATOM 1264 O O . GLU A 1 156 ? -25.361 -4.039 13.111 1.00 85.12 156 GLU A O 1
ATOM 1269 N N . GLU A 1 157 ? -25.186 -3.650 10.911 1.00 86.19 157 GLU A N 1
ATOM 1270 C CA . GLU A 1 157 ? -26.632 -3.610 10.683 1.00 86.19 157 GLU A CA 1
ATOM 1271 C C . GLU A 1 157 ? -27.276 -4.991 10.863 1.00 86.19 157 GLU A C 1
ATOM 1273 O O . GLU A 1 157 ? -28.333 -5.104 11.480 1.00 86.19 157 GLU A O 1
ATOM 1278 N N . GLU A 1 158 ? -26.616 -6.057 10.406 1.00 87.31 158 GLU A N 1
ATOM 1279 C CA . GLU A 1 158 ? -27.044 -7.439 10.652 1.00 87.31 158 GLU A CA 1
ATOM 1280 C C . GLU A 1 158 ? -27.077 -7.754 12.157 1.00 87.31 158 GLU A C 1
ATOM 1282 O O . GLU A 1 158 ? -28.057 -8.316 12.651 1.00 87.31 158 GLU A O 1
ATOM 1287 N N . GLN A 1 159 ? -26.056 -7.331 12.913 1.00 84.69 159 GLN A N 1
ATOM 1288 C CA . GLN A 1 159 ? -26.023 -7.471 14.374 1.00 84.69 159 GLN A CA 1
ATOM 1289 C C . GLN A 1 159 ? -27.136 -6.670 15.059 1.00 84.69 159 GLN A C 1
ATOM 1291 O O . GLN A 1 159 ? -27.762 -7.167 15.997 1.00 84.69 159 GLN A O 1
ATOM 1296 N N . ARG A 1 160 ? -27.420 -5.457 14.568 1.00 85.38 160 ARG A N 1
ATOM 1297 C CA . ARG A 1 160 ? -28.510 -4.609 15.064 1.00 85.38 160 ARG A CA 1
ATOM 1298 C C . ARG A 1 160 ? -29.875 -5.261 14.839 1.00 85.38 160 ARG A C 1
ATOM 1300 O O . ARG A 1 160 ? -30.698 -5.261 15.750 1.00 85.38 160 ARG A O 1
ATOM 1307 N N . ILE A 1 161 ? -30.111 -5.831 13.655 1.00 88.62 161 ILE A N 1
ATOM 1308 C CA . ILE A 1 161 ? -31.348 -6.561 13.324 1.00 88.62 161 ILE A CA 1
ATOM 1309 C C . ILE A 1 161 ? -31.485 -7.817 14.196 1.00 88.62 161 ILE A C 1
ATOM 1311 O O . ILE A 1 161 ? -32.581 -8.118 14.663 1.00 88.62 161 ILE A O 1
ATOM 1315 N N . ALA A 1 162 ? -30.379 -8.511 14.470 1.00 87.62 162 ALA A N 1
ATOM 1316 C CA . ALA A 1 162 ? -30.344 -9.671 15.359 1.00 87.62 162 ALA A CA 1
ATOM 1317 C C . ALA A 1 162 ? -30.490 -9.321 16.857 1.00 87.62 162 ALA A C 1
ATOM 1319 O O . ALA A 1 162 ? -30.519 -10.227 17.688 1.00 87.62 162 ALA A O 1
ATOM 1320 N N . GLY A 1 163 ? -30.566 -8.034 17.220 1.00 82.56 163 GLY A N 1
ATOM 1321 C CA . GLY A 1 163 ? -30.703 -7.585 18.608 1.00 82.56 163 GLY A CA 1
ATOM 1322 C C . GLY A 1 163 ? -29.452 -7.796 19.466 1.00 82.56 163 GLY A C 1
ATOM 1323 O O . GLY A 1 163 ? -29.552 -7.834 20.692 1.00 82.56 163 GLY A O 1
ATOM 1324 N N . LEU A 1 164 ? -28.275 -7.952 18.849 1.00 81.56 164 LEU A N 1
ATOM 1325 C CA . LEU A 1 164 ? -27.020 -8.121 19.577 1.00 81.56 164 LEU A CA 1
ATOM 1326 C C . LEU A 1 164 ? -26.542 -6.787 20.185 1.00 81.56 164 LEU A C 1
ATOM 1328 O O . LEU A 1 164 ? -26.744 -5.728 19.582 1.00 81.56 164 LEU A O 1
ATOM 1332 N N . PRO A 1 165 ? -25.874 -6.810 21.355 1.00 79.12 165 PRO A N 1
ATOM 1333 C CA . PRO A 1 165 ? -25.306 -5.607 21.958 1.00 79.12 165 PRO A CA 1
ATOM 1334 C C . PRO A 1 165 ? -24.294 -4.911 21.039 1.00 79.12 165 PRO A C 1
ATOM 1336 O O . PRO A 1 165 ? -23.402 -5.550 20.477 1.00 79.12 165 PRO A O 1
ATOM 1339 N N . ASN A 1 166 ? -24.386 -3.583 20.932 1.00 80.75 166 ASN A N 1
ATOM 1340 C CA . ASN A 1 166 ? -23.420 -2.791 20.174 1.00 80.75 166 ASN A CA 1
ATOM 1341 C C . ASN A 1 166 ? -22.137 -2.587 20.990 1.00 80.75 166 ASN A C 1
ATOM 1343 O O . ASN A 1 166 ? -22.046 -1.688 21.821 1.00 80.75 166 ASN A O 1
ATOM 1347 N N . LEU A 1 167 ? -21.115 -3.393 20.710 1.00 76.00 167 LEU A N 1
ATOM 1348 C CA . LEU A 1 167 ? -19.825 -3.322 21.403 1.00 76.00 167 LEU A CA 1
ATOM 1349 C C . LEU A 1 167 ? -19.063 -2.006 21.172 1.00 76.00 167 LEU A C 1
ATOM 1351 O O . LEU A 1 167 ? -18.141 -1.697 21.918 1.00 76.00 167 LEU A O 1
ATOM 1355 N N . PHE A 1 168 ? -19.433 -1.227 20.154 1.00 82.12 168 PHE A N 1
ATOM 1356 C CA . PHE A 1 168 ? -18.788 0.043 19.812 1.00 82.12 168 PHE A CA 1
ATOM 1357 C C . PHE A 1 168 ? -19.686 1.251 20.091 1.00 82.12 168 PHE A C 1
ATOM 1359 O O . PHE A 1 168 ? -19.514 2.316 19.488 1.00 82.12 168 PHE A O 1
ATOM 1366 N N . GLU A 1 169 ? -20.668 1.092 20.978 1.00 84.38 169 GLU A N 1
ATOM 1367 C CA . GLU A 1 169 ? -21.578 2.165 21.351 1.00 84.38 169 GLU A CA 1
ATOM 1368 C C . GLU A 1 169 ? -20.814 3.381 21.903 1.00 84.38 169 GLU A C 1
ATOM 1370 O O . GLU A 1 169 ? -19.911 3.267 22.728 1.00 84.38 169 GLU A O 1
ATOM 1375 N N . GLY A 1 170 ? -21.168 4.576 21.428 1.00 85.25 170 GLY A N 1
ATOM 1376 C CA . GLY A 1 170 ? -20.521 5.827 21.829 1.00 85.25 170 GLY A CA 1
ATOM 1377 C C . GLY A 1 170 ? -19.178 6.115 21.148 1.00 85.25 170 GLY A C 1
ATOM 1378 O O . GLY A 1 170 ? -18.688 7.238 21.269 1.00 85.25 170 GLY A O 1
ATOM 1379 N N . LEU A 1 171 ? -18.613 5.170 20.384 1.00 89.38 171 LEU A N 1
ATOM 1380 C CA . LEU A 1 171 ? -17.436 5.432 19.554 1.00 89.38 171 LEU A CA 1
ATOM 1381 C C . LEU A 1 171 ? -17.814 6.136 18.249 1.00 89.38 171 LEU A C 1
ATOM 1383 O O . LEU A 1 171 ? -18.719 5.700 17.523 1.00 89.38 171 LEU A O 1
ATOM 1387 N N . ASP A 1 172 ? -17.061 7.187 17.922 1.00 89.25 172 ASP A N 1
ATOM 1388 C CA . ASP A 1 172 ? -17.128 7.832 16.616 1.00 89.25 172 ASP A CA 1
ATOM 1389 C C . ASP A 1 172 ? -16.676 6.878 15.492 1.00 89.25 172 ASP A C 1
ATOM 1391 O O . ASP A 1 172 ? -15.993 5.871 15.716 1.00 89.25 172 ASP A O 1
ATOM 1395 N N . GLU A 1 173 ? -17.085 7.177 14.255 1.00 88.06 173 GLU A N 1
ATOM 1396 C CA . GLU A 1 173 ? -16.806 6.324 13.090 1.00 88.06 173 GLU A CA 1
ATOM 1397 C C . GLU A 1 173 ? -15.304 6.047 12.928 1.00 88.06 173 GLU A C 1
ATOM 1399 O O . GLU A 1 173 ? -14.886 4.926 12.631 1.00 88.06 173 GLU A O 1
ATOM 1404 N N . ARG A 1 174 ? -14.472 7.063 13.163 1.00 88.75 174 ARG A N 1
ATOM 1405 C CA . ARG A 1 174 ? -13.023 6.981 12.985 1.00 88.75 174 ARG A CA 1
ATOM 1406 C C . ARG A 1 174 ? -12.390 6.030 14.003 1.00 88.75 174 ARG A C 1
ATOM 1408 O O . ARG A 1 174 ? -11.552 5.199 13.638 1.00 88.75 174 ARG A O 1
ATOM 1415 N N . SER A 1 175 ? -12.795 6.137 15.263 1.00 89.88 175 SER A N 1
ATOM 1416 C CA . SER A 1 175 ? -12.361 5.283 16.368 1.00 89.88 175 SER A CA 1
ATOM 1417 C C . SER A 1 175 ? -12.801 3.845 16.133 1.00 89.88 175 SER A C 1
ATOM 1419 O O . SER A 1 175 ? -11.986 2.927 16.240 1.00 89.88 175 SER A O 1
ATOM 1421 N N . ARG A 1 176 ? -14.048 3.647 15.699 1.00 90.06 176 ARG A N 1
ATOM 1422 C CA . ARG A 1 176 ? -14.594 2.327 15.367 1.00 90.06 176 ARG A CA 1
ATOM 1423 C C . ARG A 1 176 ? -13.827 1.649 14.236 1.00 90.06 176 ARG A C 1
ATOM 1425 O O . ARG A 1 176 ? -13.333 0.534 14.402 1.00 90.06 176 ARG A O 1
ATOM 1432 N N . ASN A 1 177 ? -13.617 2.355 13.127 1.00 90.44 177 ASN A N 1
ATOM 1433 C CA . ASN A 1 177 ? -12.833 1.859 11.997 1.00 90.44 177 ASN A CA 1
ATOM 1434 C C . ASN A 1 177 ? -11.398 1.506 12.409 1.00 90.44 177 ASN A C 1
ATOM 1436 O O . ASN A 1 177 ? -10.836 0.513 11.942 1.00 90.44 177 ASN A O 1
ATOM 1440 N N . TRP A 1 178 ? -10.786 2.301 13.293 1.00 89.00 178 TRP A N 1
ATOM 1441 C CA . TRP A 1 178 ? -9.449 2.023 13.817 1.00 89.00 178 TRP A CA 1
ATOM 1442 C C . TRP A 1 178 ? -9.404 0.733 14.648 1.00 89.00 178 TRP A C 1
ATOM 1444 O O . TRP A 1 178 ? -8.439 -0.030 14.524 1.00 89.00 178 TRP A O 1
ATOM 1454 N N . VAL A 1 179 ? -10.427 0.471 15.464 1.00 89.25 179 VAL A N 1
ATOM 1455 C CA . VAL A 1 179 ? -10.545 -0.756 16.267 1.00 89.25 179 VAL A CA 1
ATOM 1456 C C . VAL A 1 179 ? -10.761 -1.968 15.359 1.00 89.25 179 VAL A C 1
ATOM 1458 O O . VAL A 1 179 ? -9.983 -2.922 15.412 1.00 89.25 179 VAL A O 1
ATOM 1461 N N . LEU A 1 180 ? -11.734 -1.901 14.449 1.00 88.75 180 LEU A N 1
ATOM 1462 C CA . LEU A 1 180 ? -12.057 -2.982 13.512 1.00 88.75 180 LEU A CA 1
ATOM 1463 C C . LEU A 1 180 ? -10.888 -3.333 12.580 1.00 88.75 180 LEU A C 1
ATOM 1465 O O . LEU A 1 180 ? -10.629 -4.508 12.305 1.00 88.75 180 LEU A O 1
ATOM 1469 N N . ALA A 1 181 ? -10.098 -2.338 12.160 1.00 88.00 181 ALA A N 1
ATOM 1470 C CA . ALA A 1 181 ? -8.887 -2.542 11.359 1.00 88.00 181 ALA A CA 1
ATOM 1471 C C . ALA A 1 181 ? -7.839 -3.444 12.035 1.00 88.00 181 ALA A C 1
ATOM 1473 O O . ALA A 1 181 ? -6.964 -3.989 11.355 1.00 88.00 181 ALA A O 1
ATOM 1474 N N . ARG A 1 182 ? -7.909 -3.600 13.361 1.00 87.94 182 ARG A N 1
ATOM 1475 C CA . ARG A 1 182 ? -7.000 -4.431 14.164 1.00 87.94 182 ARG A CA 1
ATOM 1476 C C . ARG A 1 182 ? -7.538 -5.831 14.430 1.00 87.94 182 ARG A C 1
ATOM 1478 O O . ARG A 1 182 ? -6.882 -6.593 15.132 1.00 87.94 182 ARG A O 1
ATOM 1485 N N . THR A 1 183 ? -8.650 -6.188 13.780 1.00 82.81 183 THR A N 1
ATOM 1486 C CA . THR A 1 183 ? -9.262 -7.524 13.820 1.00 82.81 183 THR A CA 1
ATOM 1487 C C . THR A 1 183 ? -9.513 -7.969 15.264 1.00 82.81 183 THR A C 1
ATOM 1489 O O . THR A 1 183 ? -8.825 -8.872 15.750 1.00 82.81 183 THR A O 1
ATOM 1492 N N . PRO A 1 184 ? -10.436 -7.293 15.973 1.00 81.56 184 PRO A N 1
ATOM 1493 C CA . PRO A 1 184 ? -10.837 -7.713 17.306 1.00 81.56 184 PRO A CA 1
ATOM 1494 C C . PRO A 1 184 ? -11.324 -9.163 17.277 1.00 81.56 184 PRO A C 1
ATOM 1496 O O . PRO A 1 184 ? -12.033 -9.576 16.359 1.00 81.56 184 PRO A O 1
ATOM 1499 N N . LEU A 1 185 ? -10.922 -9.931 18.283 1.00 82.00 185 LEU A N 1
ATOM 1500 C CA . LEU A 1 185 ? -11.427 -11.269 18.544 1.00 82.00 185 LEU A CA 1
ATOM 1501 C C . LEU A 1 185 ? -12.441 -11.174 19.677 1.00 82.00 185 LEU A C 1
ATOM 1503 O O . LEU A 1 185 ? -12.105 -10.761 20.791 1.00 82.00 185 LEU A O 1
ATOM 1507 N N . PHE A 1 186 ? -13.675 -11.549 19.370 1.00 78.94 186 PHE A N 1
ATOM 1508 C CA . PHE A 1 186 ? -14.767 -11.573 20.327 1.00 78.94 186 PHE A CA 1
ATOM 1509 C C . PHE A 1 186 ? -14.776 -12.926 21.027 1.00 78.94 186 PHE A C 1
ATOM 1511 O O . PHE A 1 186 ? -14.837 -13.974 20.385 1.00 78.94 186 PHE A O 1
ATOM 1518 N N . THR A 1 187 ? -14.657 -12.894 22.347 1.00 75.31 187 THR A N 1
ATOM 1519 C CA . THR A 1 187 ? -14.810 -14.088 23.182 1.00 75.31 187 THR A CA 1
ATOM 1520 C C . THR A 1 187 ? -16.298 -14.369 23.423 1.00 75.31 187 THR A C 1
ATOM 1522 O O . THR A 1 187 ? -17.092 -13.425 23.393 1.00 75.31 187 THR A O 1
ATOM 1525 N N . PRO A 1 188 ? -16.692 -15.629 23.693 1.00 69.19 188 PRO A N 1
ATOM 1526 C CA . PRO A 1 188 ? -18.071 -15.969 24.062 1.00 69.19 188 PRO A CA 1
ATOM 1527 C C . PRO A 1 188 ? -18.607 -15.157 25.253 1.00 69.19 188 PRO A C 1
ATOM 1529 O O . PRO A 1 188 ? -19.794 -14.860 25.305 1.00 69.19 188 PRO A O 1
ATOM 1532 N N . ASP A 1 189 ? -17.718 -14.717 26.149 1.00 69.62 189 ASP A N 1
ATOM 1533 C CA . ASP A 1 189 ? -18.034 -13.885 27.320 1.00 69.62 189 ASP A CA 1
ATOM 1534 C C . ASP A 1 189 ? -18.303 -12.404 26.976 1.00 69.62 189 ASP A C 1
ATOM 1536 O O . ASP A 1 189 ? -18.395 -11.558 27.865 1.00 69.62 189 ASP A O 1
ATOM 1540 N N . GLY A 1 190 ? -18.340 -12.047 25.688 1.00 67.44 190 GLY A N 1
ATOM 1541 C CA . GLY A 1 190 ? -18.559 -10.677 25.221 1.00 67.44 190 GLY A CA 1
ATOM 1542 C C . GLY A 1 190 ? -17.340 -9.755 25.346 1.00 67.44 190 GLY A C 1
ATOM 1543 O O . GLY A 1 190 ? -17.448 -8.561 25.074 1.00 67.44 190 GLY A O 1
ATOM 1544 N N . LYS A 1 191 ? -16.159 -10.270 25.725 1.00 72.69 191 LYS A N 1
ATOM 1545 C CA . LYS A 1 191 ? -14.925 -9.465 25.792 1.00 72.69 191 LYS A CA 1
ATOM 1546 C C . LYS A 1 191 ? -14.234 -9.374 24.439 1.00 72.69 191 LYS A C 1
ATOM 1548 O O . LYS A 1 191 ? -14.089 -10.376 23.731 1.00 72.69 191 LYS A O 1
ATOM 1553 N N . VAL A 1 192 ? -13.725 -8.180 24.138 1.00 80.81 192 VAL A N 1
ATOM 1554 C CA . VAL A 1 192 ? -12.911 -7.893 22.954 1.00 80.81 192 VAL A CA 1
ATOM 1555 C C . VAL A 1 192 ? -11.432 -8.091 23.277 1.00 80.81 192 VAL A C 1
ATOM 1557 O O . VAL A 1 192 ? -10.895 -7.483 24.202 1.00 80.81 192 VAL A O 1
ATOM 1560 N N . THR A 1 193 ? -10.752 -8.920 22.491 1.00 81.56 193 THR A N 1
ATOM 1561 C CA . THR A 1 193 ? -9.304 -9.135 22.587 1.00 81.56 193 THR A CA 1
ATOM 1562 C C . THR A 1 193 ? -8.613 -8.758 21.282 1.00 81.56 193 THR A C 1
ATOM 1564 O O . THR A 1 193 ? -9.213 -8.759 20.208 1.00 81.56 193 THR A O 1
ATOM 1567 N N . PHE A 1 194 ? -7.331 -8.404 21.362 1.00 83.75 194 PHE A N 1
ATOM 1568 C CA . PHE A 1 194 ? -6.552 -7.950 20.213 1.00 83.75 194 PHE A CA 1
ATOM 1569 C C . PHE A 1 194 ? -5.230 -8.700 20.141 1.00 83.75 194 PHE A C 1
ATOM 1571 O O . PHE A 1 194 ? -4.611 -8.978 21.163 1.00 83.75 194 PHE A O 1
ATOM 1578 N N . LYS A 1 195 ? -4.749 -8.954 18.919 1.00 80.12 195 LYS A N 1
ATOM 1579 C CA . LYS A 1 195 ? -3.461 -9.633 18.700 1.00 80.12 195 LYS A CA 1
ATOM 1580 C C . LYS A 1 195 ? -2.262 -8.843 19.227 1.00 80.12 195 LYS A C 1
ATOM 1582 O O . LYS A 1 195 ? -1.260 -9.438 19.601 1.00 80.12 195 LYS A O 1
ATOM 1587 N N . HIS A 1 196 ? -2.332 -7.510 19.202 1.00 79.44 196 HIS A N 1
ATOM 1588 C CA . HIS A 1 196 ? -1.216 -6.653 19.601 1.00 79.44 196 HIS A CA 1
ATOM 1589 C C . HIS A 1 196 ? -1.417 -6.102 21.021 1.00 79.44 196 HIS A C 1
ATOM 1591 O O . HIS A 1 196 ? -2.458 -5.481 21.260 1.00 79.44 196 HIS A O 1
ATOM 1597 N N . PRO A 1 197 ? -0.423 -6.222 21.924 1.00 77.69 197 PRO A N 1
ATOM 1598 C CA . PRO A 1 197 ? -0.584 -5.962 23.361 1.00 77.69 197 PRO A CA 1
ATOM 1599 C C . PRO A 1 197 ? -0.921 -4.508 23.714 1.00 77.69 197 PRO A C 1
ATOM 1601 O O . PRO A 1 197 ? -1.544 -4.263 24.736 1.00 77.69 197 PRO A O 1
ATOM 1604 N N . THR A 1 198 ? -0.578 -3.539 22.860 1.00 78.31 198 THR A N 1
ATOM 1605 C CA . THR A 1 198 ? -0.895 -2.113 23.091 1.00 78.31 198 THR A CA 1
ATOM 1606 C C . THR A 1 198 ? -2.307 -1.708 22.653 1.00 78.31 198 THR A C 1
ATOM 1608 O O . THR A 1 198 ? -2.775 -0.626 22.990 1.00 78.31 198 THR A O 1
ATOM 1611 N N . THR A 1 199 ? -3.005 -2.540 21.874 1.00 84.19 199 THR A N 1
ATOM 1612 C CA . THR A 1 199 ? -4.349 -2.205 21.361 1.00 84.19 199 THR A CA 1
ATOM 1613 C C . THR A 1 199 ? -5.434 -2.221 22.447 1.00 84.19 199 THR A C 1
ATOM 1615 O O . THR A 1 199 ? -6.235 -1.286 22.456 1.00 84.19 199 THR A O 1
ATOM 1618 N N . PRO A 1 200 ? -5.459 -3.196 23.384 1.00 87.25 200 PRO A N 1
ATOM 1619 C CA . PRO A 1 200 ? -6.410 -3.203 24.495 1.00 87.25 200 PRO A CA 1
ATOM 1620 C C . PRO A 1 200 ? -6.371 -1.924 25.341 1.00 87.25 200 PRO A C 1
ATOM 1622 O O . PRO A 1 200 ? -7.414 -1.420 25.740 1.00 87.25 200 PRO A O 1
ATOM 1625 N N . GLU A 1 201 ? -5.184 -1.357 25.579 1.00 88.00 201 GLU A N 1
ATOM 1626 C CA . GLU A 1 201 ? -5.026 -0.121 26.359 1.00 88.00 201 GLU A CA 1
ATOM 1627 C C . GLU A 1 201 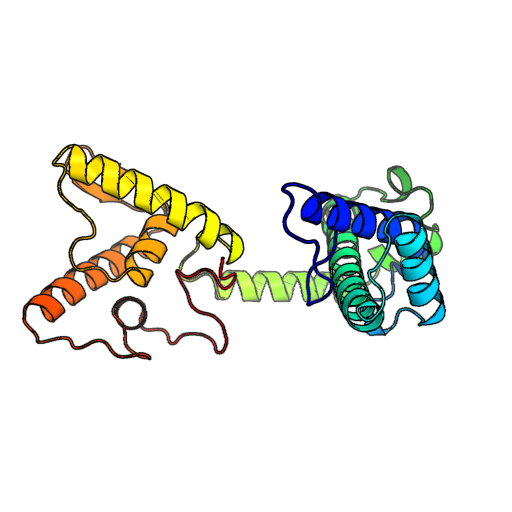? -5.694 1.078 25.677 1.00 88.00 201 GLU A C 1
ATOM 1629 O O . GLU A 1 201 ? -6.382 1.866 26.325 1.00 88.00 201 GLU A O 1
ATOM 1634 N N . ILE A 1 202 ? -5.514 1.207 24.358 1.00 88.94 202 ILE A N 1
ATOM 1635 C CA . ILE A 1 202 ? -6.153 2.265 23.568 1.00 88.94 202 ILE A CA 1
ATOM 1636 C C . ILE A 1 202 ? -7.663 2.049 23.507 1.00 88.94 202 ILE A C 1
ATOM 1638 O O . ILE A 1 202 ? -8.415 3.008 23.647 1.00 88.94 202 ILE A O 1
ATOM 1642 N N . TYR A 1 203 ? -8.104 0.801 23.344 1.00 90.12 203 TYR A N 1
ATOM 1643 C CA . TYR A 1 203 ? -9.522 0.459 23.339 1.00 90.12 203 TYR A CA 1
ATOM 1644 C C . TYR A 1 203 ? -10.201 0.836 24.663 1.00 90.12 203 TYR A C 1
ATOM 1646 O O . TYR A 1 203 ? -11.192 1.557 24.655 1.00 90.12 203 TYR A O 1
ATOM 1654 N N . LYS A 1 204 ? -9.588 0.499 25.803 1.00 90.44 204 LYS A N 1
ATOM 1655 C CA . LYS A 1 204 ? -10.090 0.888 27.129 1.00 90.44 204 LYS A CA 1
ATOM 1656 C C . LYS A 1 204 ? -10.193 2.408 27.303 1.00 90.44 204 LYS A C 1
ATOM 1658 O O . LYS A 1 204 ? -11.138 2.907 27.908 1.00 90.44 204 LYS A O 1
ATOM 1663 N N . ARG A 1 205 ? -9.231 3.172 26.771 1.00 92.25 205 ARG A N 1
ATOM 1664 C CA . ARG A 1 205 ? -9.291 4.647 26.783 1.00 92.25 205 ARG A CA 1
ATOM 1665 C C . ARG A 1 205 ? -10.419 5.187 25.907 1.00 92.25 205 ARG A C 1
ATOM 1667 O O . ARG A 1 205 ? -11.033 6.182 26.274 1.00 92.25 205 ARG A O 1
ATOM 1674 N N . LEU A 1 206 ? -10.686 4.553 24.766 1.00 92.50 206 LEU A N 1
ATOM 1675 C CA . LEU A 1 206 ? -11.805 4.912 23.895 1.00 92.50 206 LEU A CA 1
ATOM 1676 C C . LEU A 1 206 ? -13.151 4.693 24.600 1.00 92.50 206 LEU A C 1
ATOM 1678 O O . LEU A 1 206 ? -13.980 5.597 24.579 1.00 92.50 206 LEU A O 1
ATOM 1682 N N . GLU A 1 207 ? -13.331 3.563 25.290 1.00 91.50 207 GLU A N 1
ATOM 1683 C CA . GLU A 1 207 ? -14.530 3.296 26.104 1.00 91.50 207 GLU A CA 1
ATOM 1684 C C . GLU A 1 207 ? -14.722 4.372 27.187 1.00 91.50 207 GLU A C 1
ATOM 1686 O O . GLU A 1 207 ? -15.805 4.934 27.340 1.00 91.50 207 GLU A O 1
ATOM 1691 N N . GLN A 1 208 ? -13.648 4.744 27.891 1.00 92.38 208 GLN A N 1
ATOM 1692 C CA . GLN A 1 208 ? -13.689 5.818 28.890 1.00 92.38 208 GLN A CA 1
ATOM 1693 C C . GLN A 1 208 ? -14.070 7.176 28.283 1.00 92.38 208 GLN A C 1
ATOM 1695 O O . GLN A 1 208 ? -14.853 7.918 28.876 1.00 92.38 208 GLN A O 1
ATOM 1700 N N . LEU A 1 209 ? -13.530 7.517 27.109 1.00 92.56 209 LEU A N 1
ATOM 1701 C CA . LEU A 1 209 ? -13.850 8.769 26.418 1.00 92.56 209 LEU A CA 1
ATOM 1702 C C . LEU A 1 209 ? -15.297 8.801 25.922 1.00 92.56 209 LEU A C 1
ATOM 1704 O O . LEU A 1 209 ? -15.931 9.849 26.018 1.00 92.56 209 LEU A O 1
ATOM 1708 N N . ALA A 1 210 ? -15.832 7.673 25.449 1.00 91.44 210 ALA A N 1
ATOM 1709 C CA . ALA A 1 210 ? -17.237 7.555 25.073 1.00 91.44 210 ALA A CA 1
ATOM 1710 C C . ALA A 1 210 ? -18.158 7.833 26.272 1.00 91.44 210 ALA A C 1
ATOM 1712 O O . ALA A 1 210 ? -19.091 8.630 26.165 1.00 91.44 210 ALA A O 1
ATOM 1713 N N . GLU A 1 211 ? -17.847 7.271 27.441 1.00 91.31 211 GLU A N 1
ATOM 1714 C CA . GLU A 1 211 ? -18.600 7.523 28.675 1.00 91.31 211 GLU A CA 1
ATOM 1715 C C . GLU A 1 211 ? -18.478 8.977 29.162 1.00 91.31 211 GLU A C 1
ATOM 1717 O O . GLU A 1 211 ? -19.466 9.590 29.574 1.00 91.31 211 GLU A O 1
ATOM 1722 N N . LEU A 1 212 ? -17.289 9.583 29.069 1.00 91.06 212 LEU A N 1
ATOM 1723 C CA . LEU A 1 212 ? -17.103 11.007 29.374 1.00 91.06 212 LEU A CA 1
ATOM 1724 C C . LEU A 1 212 ? -17.875 11.910 28.406 1.00 91.06 212 LEU A C 1
ATOM 1726 O O . LEU A 1 212 ? -18.388 12.952 28.816 1.00 91.06 212 LEU A O 1
ATOM 1730 N N . GLN A 1 213 ? -17.981 11.515 27.138 1.00 91.06 213 GLN A N 1
ATOM 1731 C CA . GLN A 1 213 ? -18.748 12.243 26.135 1.00 91.06 213 GLN A CA 1
ATOM 1732 C C . GLN A 1 213 ? -20.253 12.142 26.392 1.00 91.06 213 GLN A C 1
ATOM 1734 O O . GLN A 1 213 ? -20.933 13.165 26.337 1.00 91.06 213 GLN A O 1
ATOM 1739 N N . LYS A 1 214 ? -20.766 10.957 26.759 1.00 89.75 214 LYS A N 1
ATOM 1740 C CA . LYS A 1 214 ? -22.167 10.776 27.191 1.00 89.75 214 LYS A CA 1
ATOM 1741 C C . LYS A 1 214 ? -22.510 11.664 28.392 1.00 89.75 214 LYS A C 1
ATOM 1743 O O . LYS A 1 214 ? -23.587 12.247 28.439 1.00 89.75 214 LYS A O 1
ATOM 1748 N N . LYS A 1 215 ? -21.569 11.832 29.328 1.00 92.06 215 LYS A N 1
ATOM 1749 C CA . LYS A 1 215 ? -21.698 12.724 30.499 1.00 92.06 215 LYS A CA 1
ATOM 1750 C C . LYS A 1 215 ? -21.488 14.213 30.182 1.00 92.06 215 LYS A C 1
ATOM 1752 O O . LYS A 1 215 ? -21.562 15.038 31.087 1.00 92.06 215 LYS A O 1
ATOM 1757 N N . GLY A 1 216 ? -21.174 14.571 28.935 1.00 88.75 216 GLY A N 1
ATOM 1758 C CA . GLY A 1 216 ? -20.894 15.950 28.518 1.00 88.75 216 GLY A CA 1
ATOM 1759 C C . GLY A 1 216 ? -19.551 16.519 29.000 1.00 88.75 216 GLY A C 1
ATOM 1760 O O . GLY A 1 216 ? -19.274 17.696 28.768 1.00 88.75 216 GLY A O 1
ATOM 1761 N N . LEU A 1 217 ? -18.707 15.700 29.639 1.00 90.06 217 LEU A N 1
ATOM 1762 C CA . LEU A 1 217 ? -17.395 16.081 30.180 1.00 90.06 217 LEU A CA 1
ATOM 1763 C C . LEU A 1 217 ? -16.297 16.098 29.112 1.00 90.06 217 LEU A C 1
ATOM 1765 O O . LEU A 1 217 ? -15.284 16.776 29.270 1.00 90.06 217 LEU A O 1
ATOM 1769 N N . PHE A 1 218 ? -16.496 15.366 28.016 1.00 88.31 218 PHE A N 1
ATOM 1770 C CA . PHE A 1 218 ? -15.611 15.382 26.858 1.00 88.31 218 PHE A CA 1
ATOM 1771 C C . PHE A 1 218 ? -16.351 15.930 25.638 1.00 88.31 218 PHE A C 1
ATOM 1773 O O . PHE A 1 218 ? -17.371 15.385 25.222 1.00 88.31 218 PHE A O 1
ATOM 1780 N N . LYS A 1 219 ? -15.822 17.010 25.054 1.00 87.81 219 LYS A N 1
ATOM 1781 C CA . LYS A 1 219 ? -16.325 17.596 23.807 1.00 87.81 219 LYS A CA 1
ATOM 1782 C C . LYS A 1 219 ? -15.256 17.444 22.722 1.00 87.81 219 LYS A C 1
ATOM 1784 O O . LYS A 1 219 ? -14.273 18.189 22.759 1.00 87.81 219 LYS A O 1
ATOM 1789 N N . PRO A 1 220 ? -15.409 16.489 21.786 1.00 86.00 220 PRO A N 1
ATOM 1790 C CA . PRO A 1 220 ? -14.437 16.304 20.720 1.00 86.00 220 PRO A CA 1
ATOM 1791 C C . PRO A 1 220 ? -14.415 17.520 19.791 1.00 86.00 220 PRO A C 1
ATOM 1793 O O . PRO A 1 220 ? -15.442 18.144 19.524 1.00 86.00 220 PRO A O 1
ATOM 1796 N N . ASN A 1 221 ? -13.234 17.835 19.268 1.00 85.88 221 ASN A N 1
ATOM 1797 C CA . ASN A 1 221 ? -13.069 18.798 18.183 1.00 85.88 221 ASN A CA 1
ATOM 1798 C C . ASN A 1 221 ? -12.216 18.190 17.062 1.00 85.88 221 ASN A C 1
ATOM 1800 O O . ASN A 1 221 ? -11.741 17.061 17.175 1.00 85.88 221 ASN A O 1
ATOM 1804 N N . ARG A 1 222 ? -12.011 18.945 15.978 1.00 77.31 222 ARG A N 1
ATOM 1805 C CA . ARG A 1 222 ? -11.308 18.466 14.778 1.00 77.31 222 ARG A CA 1
ATOM 1806 C C . ARG A 1 222 ? -9.909 17.893 15.056 1.00 77.31 222 ARG A C 1
ATOM 1808 O O . ARG A 1 222 ? -9.496 16.974 14.361 1.00 77.31 222 ARG A O 1
ATOM 1815 N N . GLU A 1 223 ? -9.178 18.436 16.026 1.00 78.56 223 GLU A N 1
ATOM 1816 C CA . GLU A 1 223 ? -7.799 18.022 16.338 1.00 78.56 223 GLU A CA 1
ATOM 1817 C C . GLU A 1 223 ? -7.712 17.085 17.550 1.00 78.56 223 GLU A C 1
ATOM 1819 O O . GLU A 1 223 ? -6.736 16.352 17.705 1.00 78.56 223 GLU A O 1
ATOM 1824 N N . ARG A 1 224 ? -8.726 17.110 18.419 1.00 84.06 224 ARG A N 1
ATOM 1825 C CA . ARG A 1 224 ? -8.819 16.340 19.664 1.00 84.06 224 ARG A CA 1
ATOM 1826 C C . ARG A 1 224 ? -10.119 15.547 19.689 1.00 84.06 224 ARG A C 1
ATOM 1828 O O . ARG A 1 224 ? -11.001 15.791 20.510 1.00 84.06 224 ARG A O 1
ATOM 1835 N N . ASP A 1 225 ? -10.245 14.613 18.759 1.00 88.06 225 ASP A N 1
ATOM 1836 C CA . ASP A 1 225 ? -11.322 13.628 18.778 1.00 88.06 225 ASP A CA 1
ATOM 1837 C C . ASP A 1 225 ? -10.996 12.452 19.713 1.00 88.06 225 ASP A C 1
ATOM 1839 O O . ASP A 1 225 ? -9.935 12.423 20.356 1.00 88.06 225 ASP A O 1
ATOM 1843 N N . GLN A 1 226 ? -11.917 11.488 19.824 1.00 90.06 226 GLN A N 1
ATOM 1844 C CA . GLN A 1 226 ? -11.764 10.339 20.720 1.00 90.06 226 GLN A CA 1
ATOM 1845 C C . GLN A 1 226 ? -10.472 9.572 20.411 1.00 90.06 226 GLN A C 1
ATOM 1847 O O . GLN A 1 226 ? -9.666 9.312 21.307 1.00 90.06 226 GLN A O 1
ATOM 1852 N N . LEU A 1 227 ? -10.224 9.278 19.131 1.00 89.00 227 LEU A N 1
ATOM 1853 C CA . LEU A 1 227 ? -9.072 8.489 18.705 1.00 89.00 227 LEU A CA 1
ATOM 1854 C C . LEU A 1 227 ? -7.740 9.195 18.953 1.00 89.00 227 LEU A C 1
ATOM 1856 O O . LEU A 1 227 ? -6.781 8.577 19.426 1.00 89.00 227 LEU A O 1
ATOM 1860 N N . THR A 1 228 ? -7.659 10.483 18.630 1.00 88.38 228 THR A N 1
ATOM 1861 C CA . THR A 1 228 ? -6.426 11.258 18.812 1.00 88.38 228 THR A CA 1
ATOM 1862 C C . THR A 1 228 ? -6.093 11.388 20.297 1.00 88.38 228 THR A C 1
ATOM 1864 O O . THR A 1 228 ? -4.935 11.208 20.686 1.00 88.38 228 THR A O 1
ATOM 1867 N N . THR A 1 229 ? -7.117 11.588 21.130 1.00 89.00 229 THR A N 1
ATOM 1868 C CA . THR A 1 229 ? -6.991 11.657 22.591 1.00 89.00 229 THR A CA 1
ATOM 1869 C C . THR A 1 229 ? -6.587 10.308 23.193 1.00 89.00 229 THR A C 1
ATOM 1871 O O . THR A 1 229 ? -5.642 10.253 23.977 1.00 89.00 229 THR A O 1
ATOM 1874 N N . ALA A 1 230 ? -7.216 9.202 22.779 1.00 89.44 230 ALA A N 1
ATOM 1875 C CA . ALA A 1 230 ? -6.894 7.864 23.280 1.00 89.44 230 ALA A CA 1
ATOM 1876 C C . ALA A 1 230 ? -5.452 7.440 22.950 1.00 89.44 230 ALA A C 1
ATOM 1878 O O . ALA A 1 230 ? -4.739 6.906 23.808 1.00 89.44 230 ALA A O 1
ATOM 1879 N N . ILE A 1 231 ? -5.005 7.705 21.715 1.00 88.06 231 ILE A N 1
ATOM 1880 C CA . ILE A 1 231 ? -3.652 7.369 21.248 1.00 88.06 231 ILE A CA 1
ATOM 1881 C C . ILE A 1 231 ? -2.583 8.279 21.873 1.00 88.06 231 ILE A C 1
ATOM 1883 O O . ILE A 1 231 ? -1.447 7.833 22.069 1.00 88.06 231 ILE A O 1
ATOM 1887 N N . GLY A 1 232 ? -2.920 9.542 22.156 1.00 84.31 232 GLY A N 1
ATOM 1888 C CA . GLY A 1 232 ? -1.999 10.535 22.714 1.00 84.31 232 GLY A CA 1
ATOM 1889 C C . GLY A 1 232 ? -0.897 10.979 21.744 1.00 84.31 232 GLY A C 1
ATOM 1890 O O . GLY A 1 232 ? 0.150 11.453 22.174 1.00 84.31 232 GLY A O 1
ATOM 1891 N N . ILE A 1 233 ? -1.089 10.781 20.434 1.00 80.19 233 ILE A N 1
ATOM 1892 C CA . ILE A 1 233 ? -0.147 11.204 19.388 1.00 80.19 233 ILE A CA 1
ATOM 1893 C C . ILE A 1 233 ? -0.929 11.929 18.306 1.00 80.19 233 ILE A C 1
ATOM 1895 O O . ILE A 1 233 ? -1.827 11.330 17.703 1.00 80.19 233 ILE A O 1
ATOM 1899 N N . ALA A 1 234 ? -0.510 13.164 18.024 1.00 77.38 234 ALA A N 1
ATOM 1900 C CA . ALA A 1 234 ? -1.050 13.983 16.950 1.00 77.38 234 ALA A CA 1
ATOM 1901 C C . ALA A 1 234 ? -1.022 13.254 15.597 1.00 77.38 234 ALA A C 1
ATOM 1903 O O . ALA A 1 234 ? -0.173 12.394 15.322 1.00 77.38 234 ALA A O 1
ATOM 1904 N N . GLU A 1 235 ? -1.976 13.596 14.738 1.00 77.56 235 GLU A N 1
ATOM 1905 C CA . GLU A 1 235 ? -1.978 13.105 13.368 1.00 77.56 235 GLU A CA 1
ATOM 1906 C C . GLU A 1 235 ? -0.837 13.710 12.550 1.00 77.56 235 GLU A C 1
ATOM 1908 O O . GLU A 1 235 ? -0.394 14.835 12.775 1.00 77.56 235 GLU A O 1
ATOM 1913 N N . HIS A 1 236 ? -0.360 12.953 11.564 1.00 70.62 236 HIS A N 1
ATOM 1914 C CA . HIS A 1 236 ? 0.555 13.504 10.575 1.00 70.62 236 HIS A CA 1
ATOM 1915 C C . HIS A 1 236 ? -0.234 14.331 9.561 1.00 70.62 236 HIS A C 1
ATOM 1917 O O . HIS A 1 236 ? -1.251 13.868 9.047 1.00 70.62 236 HIS A O 1
ATOM 1923 N N . SER A 1 237 ? 0.276 15.517 9.221 1.00 68.38 237 SER A N 1
ATOM 1924 C CA . SER A 1 237 ? -0.346 16.389 8.221 1.00 68.38 237 SER A CA 1
ATOM 1925 C C . SER A 1 237 ? -0.638 15.639 6.912 1.00 68.38 237 SER A C 1
ATOM 1927 O O . SER A 1 237 ? 0.202 14.891 6.401 1.00 68.38 237 SER A O 1
ATOM 1929 N N . GLY A 1 238 ? -1.858 15.807 6.393 1.00 68.81 238 GLY A N 1
ATOM 1930 C CA . GLY A 1 238 ? -2.328 15.172 5.159 1.00 68.81 238 GLY A CA 1
ATOM 1931 C C . GLY A 1 238 ? -2.697 13.686 5.270 1.00 68.81 238 GLY A C 1
ATOM 1932 O O . GLY A 1 238 ? -2.938 13.053 4.241 1.00 68.81 238 GLY A O 1
ATOM 1933 N N . ARG A 1 239 ? -2.738 13.096 6.475 1.00 70.31 239 ARG A N 1
ATOM 1934 C CA . ARG A 1 239 ? -3.189 11.710 6.694 1.00 70.31 239 ARG A CA 1
ATOM 1935 C C . ARG A 1 239 ? -4.114 11.604 7.897 1.00 70.31 239 ARG A C 1
ATOM 1937 O O . ARG A 1 239 ? -3.723 11.981 8.993 1.00 70.31 239 ARG A O 1
ATOM 1944 N N . VAL A 1 240 ? -5.264 10.965 7.692 1.00 75.56 240 VAL A N 1
ATOM 1945 C CA . VAL A 1 240 ? -6.227 10.660 8.756 1.00 75.56 240 VAL A CA 1
ATOM 1946 C C . VAL A 1 240 ? -6.235 9.156 9.025 1.00 75.56 240 VAL A C 1
ATOM 1948 O O . VAL A 1 240 ? -6.401 8.346 8.111 1.00 75.56 240 VAL A O 1
ATOM 1951 N N . ARG A 1 241 ? -6.009 8.758 10.280 1.00 81.62 241 ARG A N 1
ATOM 1952 C CA . ARG A 1 241 ? -6.071 7.354 10.724 1.00 81.62 241 ARG A CA 1
ATOM 1953 C C . ARG A 1 241 ? -7.522 6.885 10.769 1.00 81.62 241 ARG A C 1
ATOM 1955 O O . ARG A 1 241 ? -8.378 7.640 11.206 1.00 81.62 241 ARG A O 1
ATOM 1962 N N . GLY A 1 242 ? -7.780 5.626 10.412 1.00 75.50 242 GLY A N 1
ATOM 1963 C CA . GLY A 1 242 ? -9.129 5.048 10.506 1.00 75.50 242 GLY A CA 1
ATOM 1964 C C . GLY A 1 242 ? -10.092 5.504 9.404 1.00 75.50 242 GLY A C 1
ATOM 1965 O O . GLY A 1 242 ? -11.275 5.201 9.479 1.00 75.50 242 GLY A O 1
ATOM 1966 N N . MET A 1 243 ? -9.600 6.217 8.387 1.00 81.19 243 MET A N 1
ATOM 1967 C CA . MET A 1 243 ? -10.408 6.754 7.292 1.00 81.19 243 MET A CA 1
ATOM 1968 C C . MET A 1 243 ? -9.827 6.366 5.932 1.00 81.19 243 MET A C 1
ATOM 1970 O O . MET A 1 243 ? -8.614 6.199 5.768 1.00 81.19 243 MET A O 1
ATOM 1974 N N . SER A 1 244 ? -10.701 6.261 4.932 1.00 73.62 244 SER A N 1
ATOM 1975 C CA . SER A 1 244 ? -10.291 6.202 3.530 1.00 73.62 244 SER A CA 1
ATOM 1976 C C . SER A 1 244 ? -9.954 7.609 3.028 1.00 73.62 244 SER A C 1
ATOM 1978 O O . SER A 1 244 ? -10.724 8.540 3.235 1.00 73.62 244 SER A O 1
ATOM 1980 N N . SER A 1 245 ? -8.823 7.770 2.333 1.00 65.62 245 SER A N 1
ATOM 1981 C CA . SER A 1 245 ? -8.510 8.999 1.577 1.00 65.62 245 SER A CA 1
ATOM 1982 C C . SER A 1 245 ? -9.077 8.978 0.154 1.00 65.62 245 SER A C 1
ATOM 1984 O O . SER A 1 245 ? -8.967 9.953 -0.581 1.00 65.62 245 SER A O 1
ATOM 1986 N N . THR A 1 246 ? -9.609 7.832 -0.259 1.00 54.66 246 THR A N 1
ATOM 1987 C CA . THR A 1 246 ? -10.397 7.647 -1.475 1.00 54.66 246 THR A CA 1
ATOM 1988 C C . THR A 1 246 ? -11.850 7.878 -1.087 1.00 54.66 246 THR A C 1
ATOM 1990 O O . THR A 1 246 ? -12.443 7.024 -0.425 1.00 54.66 246 THR A O 1
ATOM 1993 N N . LEU A 1 247 ? -12.385 9.055 -1.413 1.00 35.06 247 LEU A N 1
ATOM 1994 C CA . LEU A 1 247 ? -13.832 9.256 -1.416 1.00 35.06 247 LEU A CA 1
ATOM 1995 C C . LEU A 1 247 ? -14.441 8.341 -2.499 1.00 35.06 247 LEU A C 1
ATOM 1997 O O . LEU A 1 247 ? -13.747 8.086 -3.492 1.00 35.06 247 LEU A O 1
ATOM 2001 N N . PRO A 1 248 ? -15.654 7.798 -2.289 1.00 38.84 248 PRO A N 1
ATOM 2002 C CA . PRO A 1 248 ? -16.414 7.168 -3.365 1.00 38.84 248 PRO A CA 1
ATOM 2003 C C . PRO A 1 248 ? -16.639 8.133 -4.537 1.00 38.84 248 PRO A C 1
ATOM 2005 O O . PRO A 1 248 ? -16.696 9.363 -4.294 1.00 38.84 248 PRO A O 1
#

Foldseek 3Di:
DADPQLQRPPPPPPNVVLLVVLLVLLLVQCLVVLLPQALVPPDPVSLVVSVVVSCVVDPDDPPNVVSNSVVSSVSNRVSSNVVSVCCCPVDLVVVHQVCVVRVPRDPVNSVSSSPPPVVVVVVVVVVVVVVVVPPDDFDDDQVNLVVVLVVVVVVQVVCVVVVHDDPCPLADQQRVLLLVRQPWDADPVRDTDGPDPCSVQLVVQLVVLSVCVVVVNDDADPFRHSNCVSVVDGDDPPDRHSHHPDDD